Protein AF-A0A5N0TM31-F1 (afdb_monomer_lite)

Secondary structure (DSSP, 8-state):
-HHHHHTT--HHHHHHHHHHHHHHHTT---S--HHHHH--B-TTSPBP--BTTTTB-GGG--HHHHTSHHHHHHHHHHHHTTSTTTTTS-HHHHHHHHH--S-TTTTGGGHHHHHHHHHHHHS--SS-SS--BPPPSS-TTPPTT---GGGSEEETTEEEEEE-HHHHHHHHHHHHHHHHHHSS---EEE----HHHHHHHHHHHGGGSPPTT--GGGGT-EEEEB-TTSPBP-TTSHHHHHHHHHGGGGTEE--GGGSTTSSS---TTEEEE-B--

InterPro domains:
  IPR003709 D-alanyl-D-alanine carboxypeptidase-like, core domain [PF02557] (162-275)
  IPR009045 Peptidase M74/Hedgehog-like, zinc-binding domain superfamily [G3DSA:3.30.1380.10] (141-277)
  IPR009045 Peptidase M74/Hedgehog-like, zinc-binding domain superfamily [SSF55166] (156-275)

pLDDT: mean 89.65, std 12.33, range [32.31, 98.44]

Structure (mmCIF, N/CA/C/O backbone):
data_AF-A0A5N0TM31-F1
#
_entry.id   AF-A0A5N0TM31-F1
#
loop_
_atom_site.group_PDB
_atom_site.id
_atom_site.type_symbol
_atom_site.label_atom_id
_atom_site.label_alt_id
_atom_site.label_comp_id
_atom_site.label_asym_id
_atom_site.label_entity_id
_atom_site.label_seq_id
_atom_site.pdbx_PDB_ins_code
_atom_site.Cartn_x
_atom_site.Cartn_y
_atom_site.Cartn_z
_atom_site.occupancy
_atom_site.B_iso_or_equiv
_atom_site.auth_seq_id
_atom_site.auth_comp_id
_atom_site.auth_asym_id
_atom_site.auth_atom_id
_atom_site.pdbx_PDB_model_num
ATOM 1 N N . MET A 1 1 ? -7.153 -1.426 10.943 1.00 77.06 1 MET A N 1
ATOM 2 C CA . MET A 1 1 ? -7.038 -2.865 10.627 1.00 77.06 1 MET A CA 1
ATOM 3 C C . MET A 1 1 ? -6.180 -3.594 11.652 1.00 77.06 1 MET A C 1
ATOM 5 O O . MET A 1 1 ? -6.746 -4.368 12.406 1.00 77.06 1 MET A O 1
ATOM 9 N N . ASN A 1 2 ? -4.897 -3.241 11.818 1.00 79.38 2 ASN A N 1
ATOM 10 C CA . ASN A 1 2 ? -3.995 -3.871 12.806 1.00 79.38 2 ASN A CA 1
ATOM 11 C C . ASN A 1 2 ? -4.544 -3.932 14.246 1.00 79.38 2 ASN A C 1
ATOM 13 O O . ASN A 1 2 ? -4.282 -4.896 14.951 1.00 79.38 2 ASN A O 1
ATOM 17 N N . ALA A 1 3 ? -5.326 -2.937 14.684 1.00 87.50 3 ALA A N 1
ATOM 18 C CA . ALA A 1 3 ? -5.954 -2.949 16.009 1.00 87.50 3 ALA A CA 1
ATOM 19 C C . ALA A 1 3 ? -6.984 -4.085 16.194 1.00 87.50 3 ALA A C 1
ATOM 21 O O . ALA A 1 3 ? -7.046 -4.670 17.268 1.00 87.50 3 ALA A O 1
ATOM 22 N N . ALA A 1 4 ? -7.755 -4.435 15.157 1.00 89.38 4 ALA A N 1
ATOM 23 C CA . ALA A 1 4 ? -8.666 -5.582 15.206 1.00 89.38 4 ALA A CA 1
ATOM 24 C C . ALA A 1 4 ? -7.879 -6.900 15.193 1.00 89.38 4 ALA A C 1
ATOM 26 O O . ALA A 1 4 ? -8.161 -7.790 15.990 1.00 89.38 4 ALA A O 1
ATOM 27 N N . THR A 1 5 ? -6.846 -6.986 14.347 1.00 84.38 5 THR A N 1
ATOM 28 C CA . THR A 1 5 ? -5.941 -8.144 14.271 1.00 84.38 5 THR A CA 1
ATOM 29 C C . THR A 1 5 ? -5.255 -8.416 15.610 1.00 84.38 5 THR A C 1
ATOM 31 O O . THR A 1 5 ? -5.228 -9.555 16.062 1.00 84.38 5 THR A O 1
ATOM 34 N N . ALA A 1 6 ? -4.761 -7.375 16.287 1.00 81.19 6 ALA A N 1
ATOM 35 C CA . ALA A 1 6 ? -4.122 -7.486 17.600 1.00 81.19 6 ALA A CA 1
ATOM 36 C C . ALA A 1 6 ? -5.070 -7.995 18.702 1.00 81.19 6 ALA A C 1
ATOM 38 O O . ALA A 1 6 ? -4.607 -8.496 19.723 1.00 81.19 6 ALA A O 1
ATOM 39 N N . LEU A 1 7 ? -6.385 -7.877 18.497 1.00 85.88 7 LEU A N 1
ATOM 40 C CA . LEU A 1 7 ? -7.423 -8.400 19.387 1.00 85.88 7 LEU A CA 1
ATOM 41 C C . LEU A 1 7 ? -7.975 -9.761 18.925 1.00 85.88 7 LEU A C 1
ATOM 43 O O . LEU A 1 7 ? -8.932 -10.253 19.515 1.00 85.88 7 LEU A O 1
ATOM 47 N N . GLY A 1 8 ? -7.406 -10.362 17.874 1.00 88.44 8 GLY A N 1
ATOM 48 C CA . GLY A 1 8 ? -7.862 -11.642 17.326 1.00 88.44 8 GLY A CA 1
ATOM 49 C C . GLY A 1 8 ? -9.239 -11.583 16.656 1.00 88.44 8 GLY A C 1
ATOM 50 O O . GLY A 1 8 ? -9.891 -12.614 16.515 1.00 88.44 8 GLY A O 1
ATOM 51 N N . LEU A 1 9 ? -9.705 -10.394 16.261 1.00 90.81 9 LEU A N 1
ATOM 52 C CA . LEU A 1 9 ? -11.015 -10.225 15.634 1.00 90.81 9 LEU A CA 1
ATOM 53 C C . LEU A 1 9 ? -10.976 -10.562 14.132 1.00 90.81 9 LEU A C 1
ATOM 55 O O . LEU A 1 9 ? -9.972 -10.286 13.466 1.00 90.81 9 LEU A O 1
ATOM 59 N N . PRO A 1 10 ? -12.070 -11.111 13.570 1.00 89.62 10 PRO A N 1
ATOM 60 C CA . PRO A 1 10 ? -12.121 -11.507 12.165 1.00 89.62 10 PRO A CA 1
ATOM 61 C C . PRO A 1 10 ? -12.103 -10.295 11.222 1.00 89.62 10 PRO A C 1
ATOM 63 O O . PRO A 1 10 ? -12.381 -9.166 11.629 1.00 89.62 10 PRO A O 1
ATOM 66 N N . GLU A 1 11 ? -11.843 -10.528 9.932 1.00 86.62 11 GLU A N 1
ATOM 67 C CA . GLU A 1 11 ? -11.800 -9.484 8.890 1.00 86.62 11 GLU A CA 1
ATOM 68 C C . GLU A 1 11 ? -13.059 -8.609 8.869 1.00 86.62 11 GLU A C 1
ATOM 70 O O . GLU A 1 11 ? -12.967 -7.392 8.719 1.00 86.62 11 GLU A O 1
ATOM 75 N N . ARG A 1 12 ? -14.230 -9.197 9.142 1.00 94.12 12 ARG A N 1
ATOM 76 C CA . ARG A 1 12 ? -15.483 -8.450 9.289 1.00 94.12 12 ARG A CA 1
ATOM 77 C C . ARG A 1 12 ? -15.355 -7.278 10.266 1.00 94.12 12 ARG A C 1
ATOM 79 O O . ARG A 1 12 ? -15.855 -6.200 9.968 1.00 94.12 12 ARG A O 1
ATOM 86 N N . ALA A 1 13 ? -14.670 -7.448 11.401 1.00 96.19 13 ALA A N 1
ATOM 87 C CA . ALA A 1 13 ? -14.451 -6.350 12.342 1.00 96.19 13 ALA A CA 1
ATOM 88 C C . ALA A 1 13 ? -13.686 -5.200 11.677 1.00 96.19 13 ALA A C 1
ATOM 90 O O . ALA A 1 13 ? -14.040 -4.041 11.866 1.00 96.19 13 ALA A O 1
ATOM 91 N N . GLN A 1 14 ? -12.679 -5.508 10.856 1.00 94.50 14 GLN A N 1
ATOM 92 C CA . GLN A 1 14 ? -11.882 -4.505 10.148 1.00 94.50 14 GLN A CA 1
ATOM 93 C C . GLN A 1 14 ? -12.758 -3.652 9.227 1.00 94.50 14 GLN A C 1
ATOM 95 O O . GLN A 1 14 ? -12.659 -2.425 9.287 1.00 94.50 14 GLN A O 1
ATOM 100 N N . VAL A 1 15 ? -13.668 -4.289 8.477 1.00 95.50 15 VAL A N 1
ATOM 101 C CA . VAL A 1 15 ? -14.669 -3.595 7.650 1.00 95.50 15 VAL A CA 1
ATOM 102 C C . VAL A 1 15 ? -15.514 -2.652 8.505 1.00 95.50 15 VAL A C 1
ATOM 104 O O . VAL A 1 15 ? -15.635 -1.474 8.173 1.00 95.50 15 VAL A O 1
ATOM 107 N N . LEU A 1 16 ? -16.041 -3.124 9.644 1.00 98.00 16 LEU A N 1
ATOM 108 C CA . LEU A 1 16 ? -16.873 -2.297 10.528 1.00 98.00 16 LEU A CA 1
ATOM 109 C C . LEU A 1 16 ? -16.124 -1.076 11.070 1.00 98.00 16 LEU A C 1
ATOM 111 O O . LEU A 1 16 ? -16.687 0.014 11.124 1.00 98.00 16 LEU A O 1
ATOM 115 N N . GLY A 1 17 ? -14.853 -1.227 11.448 1.00 97.69 17 GLY A N 1
ATOM 116 C CA . GLY A 1 17 ? -14.065 -0.099 11.939 1.00 97.69 17 GLY A CA 1
ATOM 117 C C . GLY A 1 17 ? -13.716 0.914 10.845 1.00 97.69 17 GLY A C 1
ATOM 118 O O . GLY A 1 17 ? -13.746 2.116 11.103 1.00 97.69 17 GLY A O 1
ATOM 119 N N . VAL A 1 18 ? -13.427 0.461 9.620 1.00 97.31 18 VAL A N 1
ATOM 120 C CA . VAL A 1 18 ? -13.225 1.357 8.465 1.00 97.31 18 VAL A CA 1
ATOM 121 C C . VAL A 1 18 ? -14.518 2.107 8.139 1.00 97.31 18 VAL A C 1
ATOM 123 O O . VAL A 1 18 ? -14.500 3.328 8.003 1.00 97.31 18 VAL A O 1
ATOM 126 N N . MET A 1 19 ? -15.643 1.393 8.079 1.00 98.19 19 MET A N 1
ATOM 127 C CA . MET A 1 19 ? -16.968 1.954 7.809 1.00 98.19 19 MET A CA 1
ATOM 128 C C . MET A 1 19 ? -17.384 2.988 8.862 1.00 98.19 19 MET A C 1
ATOM 130 O O . MET A 1 19 ? -17.891 4.054 8.511 1.00 98.19 19 MET A O 1
ATOM 134 N N . ALA A 1 20 ? -17.112 2.717 10.141 1.00 98.19 20 ALA A N 1
ATOM 135 C CA . ALA A 1 20 ? -17.342 3.668 11.222 1.00 98.19 20 ALA A CA 1
ATOM 136 C C . ALA A 1 20 ? -16.495 4.934 11.027 1.00 98.19 20 ALA A C 1
ATOM 138 O O . ALA A 1 20 ? -17.038 6.030 10.964 1.00 98.19 20 ALA A O 1
ATOM 139 N N . ALA A 1 21 ? -15.181 4.800 10.831 1.00 97.75 21 ALA A N 1
ATOM 140 C CA . ALA A 1 21 ? -14.291 5.945 10.633 1.00 97.75 21 ALA A CA 1
ATOM 141 C C . ALA A 1 21 ? -14.644 6.791 9.388 1.00 97.75 21 ALA A C 1
ATOM 143 O O . ALA A 1 21 ? -14.474 8.012 9.398 1.00 97.75 21 ALA A O 1
ATOM 144 N N . MET A 1 22 ? -15.161 6.170 8.320 1.00 97.06 22 MET A N 1
ATOM 145 C CA . MET A 1 22 ? -15.708 6.895 7.165 1.00 97.06 22 MET A CA 1
ATOM 146 C C . MET A 1 22 ? -16.928 7.736 7.548 1.00 97.06 22 MET A C 1
ATOM 148 O O . MET A 1 22 ? -16.991 8.906 7.178 1.00 97.06 22 MET A O 1
ATOM 152 N N . GLY A 1 23 ? -17.871 7.158 8.297 1.00 95.25 23 GLY A N 1
ATOM 153 C CA . GLY A 1 23 ? -19.081 7.857 8.729 1.00 95.25 23 GLY A CA 1
ATOM 154 C C . GLY A 1 23 ? -18.819 8.993 9.708 1.00 95.25 23 GLY A C 1
ATOM 155 O O . GLY A 1 23 ? -19.396 10.063 9.553 1.00 95.25 23 GLY A O 1
ATOM 156 N N . GLU A 1 24 ? -17.912 8.781 10.656 1.00 95.44 24 GLU A N 1
ATOM 157 C CA . GLU A 1 24 ? -17.643 9.738 11.731 1.00 95.44 24 GLU A CA 1
ATOM 158 C C . GLU A 1 24 ? -16.782 10.920 11.279 1.00 95.44 24 GLU A C 1
ATOM 160 O O . GLU A 1 24 ? -16.992 12.053 11.698 1.00 95.44 24 GLU A O 1
ATOM 165 N N . SER A 1 25 ? -15.771 10.673 10.444 1.00 95.06 25 SER A N 1
ATOM 166 C CA . SER A 1 25 ? -14.747 11.688 10.163 1.00 95.06 25 SER A CA 1
ATOM 167 C C . SER A 1 25 ? -14.282 11.742 8.712 1.00 95.06 25 SER A C 1
ATOM 169 O O . SER A 1 25 ? -13.374 12.511 8.382 1.00 95.06 25 SER A O 1
ATOM 171 N N . GLY A 1 26 ? -14.849 10.912 7.833 1.00 92.62 26 GLY A N 1
ATOM 172 C CA . GLY A 1 26 ? -14.328 10.741 6.479 1.00 92.62 26 GLY A CA 1
ATOM 173 C C . GLY A 1 26 ? -12.879 10.245 6.480 1.00 92.62 26 GLY A C 1
ATOM 174 O O . GLY A 1 26 ? -12.094 10.676 5.638 1.00 92.62 26 GLY A O 1
ATOM 175 N N . LEU A 1 27 ? -12.514 9.384 7.442 1.00 94.12 27 LEU A N 1
ATOM 176 C CA . LEU A 1 27 ? -11.155 8.858 7.655 1.00 94.12 27 LEU A CA 1
ATOM 177 C C . LEU A 1 27 ? -10.109 9.906 8.083 1.00 94.12 27 LEU A C 1
ATOM 179 O O . LEU A 1 27 ? -8.910 9.719 7.863 1.00 94.12 27 LEU A O 1
ATOM 183 N N . ARG A 1 28 ? -10.527 11.008 8.716 1.00 93.31 28 ARG A N 1
ATOM 184 C CA . ARG A 1 28 ? -9.622 12.073 9.176 1.00 93.31 28 ARG A CA 1
ATOM 185 C C . ARG A 1 28 ? -9.547 12.100 10.695 1.00 93.31 28 ARG A C 1
ATOM 187 O O . ARG A 1 28 ? -10.550 12.166 11.391 1.00 93.31 28 ARG A O 1
ATOM 194 N N . ASN A 1 29 ? -8.336 12.132 11.234 1.00 95.25 29 ASN A N 1
ATOM 195 C CA . ASN A 1 29 ? -8.148 12.263 12.673 1.00 95.25 29 ASN A CA 1
ATOM 196 C C . ASN A 1 29 ? -8.289 13.737 13.100 1.00 95.25 29 ASN A C 1
ATOM 198 O O . ASN A 1 29 ? -7.312 14.485 13.078 1.00 95.25 29 ASN A O 1
ATOM 202 N N . ILE A 1 30 ? -9.514 14.169 13.407 1.00 92.00 30 ILE A N 1
ATOM 203 C CA . ILE A 1 30 ? -9.855 15.578 13.669 1.00 92.00 30 ILE A CA 1
ATOM 204 C C . ILE A 1 30 ? -9.921 15.905 15.167 1.00 92.00 30 ILE A C 1
ATOM 206 O O . ILE A 1 30 ? -10.283 15.067 15.985 1.00 92.00 30 ILE A O 1
ATOM 210 N N . THR A 1 31 ? -9.580 17.138 15.540 1.00 94.81 31 THR A N 1
ATOM 211 C CA . THR A 1 31 ? -9.527 17.603 16.942 1.00 94.81 31 THR A CA 1
ATOM 212 C C . THR A 1 31 ? -10.795 18.333 17.396 1.00 94.81 31 THR A C 1
ATOM 214 O O . THR A 1 31 ? -10.770 19.030 18.405 1.00 94.81 31 THR A O 1
ATOM 217 N N . TYR A 1 32 ? -11.876 18.217 16.630 1.00 91.50 32 TYR A N 1
ATOM 218 C CA . TYR A 1 32 ? -13.163 18.874 16.850 1.00 91.50 32 TYR A CA 1
ATOM 219 C C . TYR A 1 32 ? -14.302 17.911 16.497 1.00 91.50 32 TYR A C 1
ATOM 221 O O . TYR A 1 32 ? -14.055 16.925 15.793 1.00 91.50 32 TYR A O 1
ATOM 229 N N . GLY A 1 33 ? -15.521 18.221 16.946 1.00 90.88 33 GLY A N 1
ATOM 230 C CA . GLY A 1 33 ? -16.714 17.442 16.626 1.00 90.88 33 GLY A CA 1
ATOM 231 C C . GLY A 1 33 ? -17.990 18.279 16.554 1.00 90.88 33 GLY A C 1
ATOM 232 O O . GLY A 1 33 ? -17.978 19.459 16.188 1.00 90.88 33 GLY A O 1
ATOM 233 N N . ASP A 1 34 ? -19.118 17.650 16.879 1.00 85.69 34 ASP A N 1
ATOM 234 C CA . ASP A 1 34 ? -20.452 18.223 16.661 1.00 85.69 34 ASP A CA 1
ATOM 235 C C . ASP A 1 34 ? -20.740 19.472 17.508 1.00 85.69 34 ASP A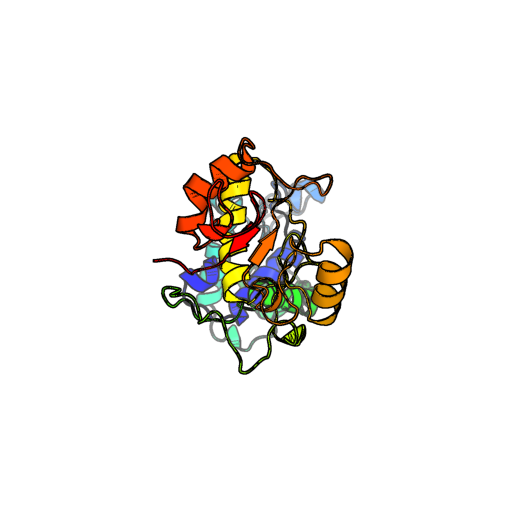 C 1
ATOM 237 O O . ASP A 1 34 ? -21.531 20.329 17.109 1.00 85.69 34 ASP A O 1
ATOM 241 N N . TRP A 1 35 ? -20.083 19.620 18.663 1.00 87.75 35 TRP A N 1
ATOM 242 C CA . TRP A 1 35 ? -20.209 20.835 19.467 1.00 87.75 35 TRP A CA 1
ATOM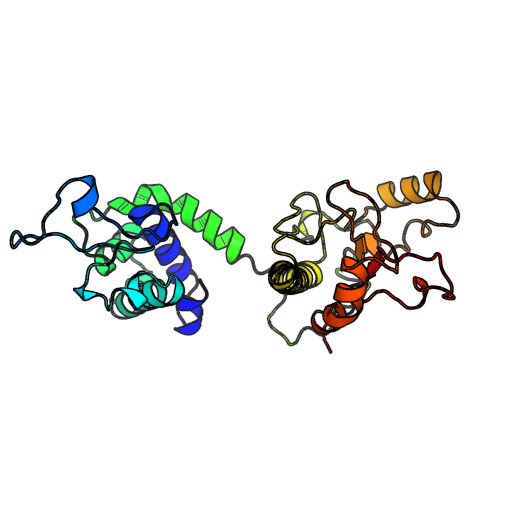 243 C C . TRP A 1 35 ? -19.552 22.025 18.761 1.00 87.75 35 TRP A C 1
ATOM 245 O O . TRP A 1 35 ? -20.187 23.063 18.589 1.00 87.75 35 TRP A O 1
ATOM 255 N N . GLU A 1 36 ? -18.296 21.885 18.330 1.00 89.19 36 GLU A N 1
ATOM 256 C CA . GLU A 1 36 ? -17.545 22.964 17.681 1.00 89.19 36 GLU A CA 1
ATOM 257 C C . GLU A 1 36 ? -18.136 23.362 16.323 1.00 89.19 36 GLU A C 1
ATOM 259 O O . GLU A 1 36 ? -17.972 24.504 15.897 1.00 89.19 36 GLU A O 1
ATOM 264 N N . THR A 1 37 ? -18.811 22.434 15.643 1.00 80.69 37 THR A N 1
ATOM 265 C CA . THR A 1 37 ? -19.345 22.645 14.289 1.00 80.69 37 THR A CA 1
ATOM 266 C C . THR A 1 37 ? -20.821 23.038 14.266 1.00 80.69 37 THR A C 1
ATOM 268 O O . THR A 1 37 ? -21.203 23.890 13.466 1.00 80.69 37 THR A O 1
ATOM 271 N N . ALA A 1 38 ? -21.649 22.449 15.132 1.00 82.19 38 ALA A N 1
ATOM 272 C CA . ALA A 1 38 ? -23.105 22.606 15.104 1.00 82.19 38 ALA A CA 1
ATOM 273 C C . ALA A 1 38 ? -23.736 22.844 16.490 1.00 82.19 38 ALA A C 1
ATOM 275 O O . ALA A 1 38 ? -24.956 22.966 16.594 1.00 82.19 38 ALA A O 1
ATOM 276 N N . GLY A 1 39 ? -22.936 22.934 17.560 1.00 89.12 39 GLY A N 1
ATOM 277 C CA . GLY A 1 39 ? -23.427 23.172 18.920 1.00 89.12 39 GLY A CA 1
ATOM 278 C C . GLY A 1 39 ? -24.225 22.008 19.513 1.00 89.12 39 GLY A C 1
ATOM 279 O O . GLY A 1 39 ? -25.039 22.223 20.412 1.00 89.12 39 GLY A O 1
ATOM 280 N N . VAL A 1 40 ? -24.026 20.782 19.018 1.00 86.69 40 VAL A N 1
ATOM 281 C CA . VAL A 1 40 ? -24.770 19.604 19.490 1.00 86.69 40 VAL A CA 1
ATOM 282 C C . VAL A 1 40 ? -24.444 19.311 20.955 1.00 86.69 40 VAL A C 1
ATOM 284 O O . VAL A 1 40 ? -23.294 19.367 21.395 1.00 86.69 40 VAL A O 1
ATOM 287 N N . THR A 1 41 ? -25.479 18.993 21.731 1.00 90.81 41 THR A N 1
ATOM 288 C CA . THR A 1 41 ? -25.364 18.673 23.158 1.00 90.81 41 THR A CA 1
ATOM 289 C C . THR A 1 41 ? -25.740 17.225 23.435 1.00 90.81 41 THR A C 1
ATOM 291 O O . THR A 1 41 ? -26.521 16.604 22.716 1.00 90.81 41 THR A O 1
ATOM 294 N N . ASN A 1 42 ? -25.176 16.687 24.511 1.00 85.56 42 ASN A N 1
ATOM 295 C CA . ASN A 1 42 ? -25.610 15.431 25.102 1.00 85.56 42 ASN A CA 1
ATOM 296 C C . ASN A 1 42 ? -27.044 15.558 25.652 1.00 85.56 42 ASN A C 1
ATOM 298 O O . ASN A 1 42 ? -27.478 16.667 25.966 1.00 85.56 42 ASN A O 1
ATOM 302 N N . PRO A 1 43 ? -27.760 14.441 25.895 1.00 86.31 43 PRO A N 1
ATOM 303 C CA . PRO A 1 43 ? -29.122 14.470 26.445 1.00 86.31 43 PRO A CA 1
ATOM 304 C C . PRO A 1 43 ? -29.268 15.235 27.771 1.00 86.31 43 PRO A C 1
ATOM 306 O O . PRO A 1 43 ? -30.343 15.723 28.097 1.00 86.31 43 PRO A O 1
ATOM 309 N N . ASN A 1 44 ? -28.183 15.353 28.540 1.00 89.81 44 ASN A N 1
ATOM 310 C CA . ASN A 1 44 ? -28.130 16.110 29.792 1.00 89.81 44 ASN A CA 1
ATOM 311 C C . ASN A 1 44 ? -27.793 17.608 29.607 1.00 89.81 44 ASN A C 1
ATOM 313 O O . ASN A 1 44 ? -27.528 18.294 30.590 1.00 89.81 44 ASN A O 1
ATOM 317 N N . GLY A 1 45 ? -27.737 18.105 28.368 1.00 91.31 45 GLY A N 1
ATOM 318 C CA . GLY A 1 45 ? -27.414 19.492 28.020 1.00 91.31 45 GLY A CA 1
ATOM 319 C C . GLY A 1 45 ? -25.922 19.844 28.029 1.00 91.31 45 GLY A C 1
ATOM 320 O O . GLY A 1 45 ? -25.561 20.971 27.696 1.00 91.31 45 GLY A O 1
ATOM 321 N N . THR A 1 46 ? -25.030 18.914 28.388 1.00 93.00 46 THR A N 1
ATOM 322 C CA . THR A 1 46 ? -23.579 19.165 28.323 1.00 93.00 46 THR A CA 1
ATOM 323 C C . THR A 1 46 ? -23.079 19.163 26.878 1.00 93.00 46 THR A C 1
ATOM 325 O O . THR A 1 46 ? -23.659 18.513 26.009 1.00 93.00 46 THR A O 1
ATOM 328 N N . ARG A 1 47 ? -21.980 19.874 26.608 1.00 93.44 47 ARG A N 1
ATOM 329 C CA . ARG A 1 47 ? -21.328 19.887 25.288 1.00 93.44 47 ARG A CA 1
ATOM 330 C C . ARG A 1 47 ? -20.887 18.473 24.903 1.00 93.44 47 ARG A C 1
ATOM 332 O O . ARG A 1 47 ? -20.310 17.777 25.743 1.00 93.44 47 ARG A O 1
ATOM 339 N N . THR A 1 48 ? -21.102 18.057 23.655 1.00 91.75 48 THR A N 1
ATOM 340 C CA . THR A 1 48 ? -20.431 16.850 23.149 1.00 91.75 48 THR A CA 1
ATOM 341 C C . THR A 1 48 ? -18.923 17.078 23.114 1.00 91.75 48 THR A C 1
ATOM 343 O O . THR A 1 48 ? -18.464 18.195 22.896 1.00 91.75 48 THR A O 1
ATOM 346 N N . THR A 1 49 ? -18.146 16.019 23.322 1.00 95.00 49 THR A N 1
ATOM 347 C CA . THR A 1 49 ? -16.671 16.088 23.387 1.00 95.00 49 THR A CA 1
ATOM 348 C C . THR A 1 49 ? -15.994 15.216 22.332 1.00 95.00 49 THR A C 1
ATOM 350 O O . THR A 1 49 ? -14.853 14.784 22.514 1.00 95.00 49 THR A O 1
ATOM 353 N N . SER A 1 50 ? -16.727 14.901 21.268 1.00 94.94 50 SER A N 1
ATOM 354 C CA . SER A 1 50 ? -16.327 13.996 20.196 1.00 94.94 50 SER A CA 1
ATOM 355 C C . SER A 1 50 ? -15.088 14.505 19.467 1.00 94.94 50 SER A C 1
ATOM 357 O O . SER A 1 50 ? -15.071 15.632 18.985 1.00 94.94 50 SER A O 1
ATOM 359 N N . ILE A 1 51 ? -14.047 13.674 19.402 1.00 96.12 51 ILE A N 1
ATOM 360 C CA . ILE A 1 51 ? -12.820 13.946 18.641 1.00 96.12 51 ILE A CA 1
ATOM 361 C C . ILE A 1 51 ? -12.266 12.646 18.054 1.00 96.12 51 ILE A C 1
ATOM 363 O O . ILE A 1 51 ? -12.652 11.539 18.442 1.00 96.12 51 ILE A O 1
ATOM 367 N N . GLY A 1 52 ? -11.291 12.796 17.170 1.00 95.81 52 GLY A N 1
ATOM 368 C CA . GLY A 1 52 ? -10.509 11.714 16.605 1.00 95.81 52 GLY A CA 1
ATOM 369 C C . GLY A 1 52 ? -11.213 10.988 15.468 1.00 95.81 52 GLY A C 1
ATOM 370 O O . GLY A 1 52 ? -12.290 11.373 15.007 1.00 95.81 52 GLY A O 1
ATOM 371 N N . LEU A 1 53 ? -10.573 9.910 15.022 1.00 96.88 53 LEU A N 1
ATOM 372 C CA . LEU A 1 53 ? -10.978 9.128 13.853 1.00 96.88 53 LEU A CA 1
ATOM 373 C C . LEU A 1 53 ? -12.417 8.579 13.939 1.00 96.88 53 LEU A C 1
ATOM 375 O O . LEU A 1 53 ? -13.097 8.486 12.921 1.00 96.88 53 LEU A O 1
ATOM 379 N N . PHE A 1 54 ? -12.873 8.247 15.150 1.00 97.75 54 PHE A N 1
ATOM 380 C CA . PHE A 1 54 ? -14.194 7.669 15.435 1.00 97.75 54 PHE A CA 1
ATOM 381 C C . PHE A 1 54 ? -15.139 8.638 16.163 1.00 97.75 54 PHE A C 1
ATOM 383 O O . PHE A 1 54 ? -16.144 8.188 16.706 1.00 97.75 54 PHE A O 1
ATOM 390 N N . GLN A 1 55 ? -14.794 9.931 16.254 1.00 97.06 55 GLN A N 1
ATOM 391 C CA . GLN A 1 55 ? -15.604 10.946 16.950 1.00 97.06 55 GLN A CA 1
ATOM 392 C C . GLN A 1 55 ? -16.043 10.512 18.363 1.00 97.06 55 GLN A C 1
ATOM 394 O O . GLN A 1 55 ? -17.190 10.639 18.782 1.00 97.06 55 GLN A O 1
ATOM 399 N N . GLN A 1 56 ? -15.095 9.984 19.135 1.00 96.81 56 GLN A N 1
ATOM 400 C CA . GLN A 1 56 ? -15.353 9.409 20.452 1.00 96.81 56 GLN A CA 1
ATOM 401 C C . GLN A 1 56 ? -15.451 10.503 21.522 1.00 96.81 56 GLN A C 1
ATOM 403 O O . GLN A 1 56 ? -14.580 11.371 21.606 1.00 96.81 56 GLN A O 1
ATOM 408 N N . GLN A 1 57 ? -16.467 10.446 22.387 1.00 95.25 57 GLN A N 1
ATOM 409 C CA . GLN A 1 57 ? -16.590 11.327 23.561 1.00 95.25 57 GLN A CA 1
ATOM 410 C C . GLN A 1 57 ? -15.603 10.959 24.684 1.00 95.25 57 GLN A C 1
ATOM 412 O O . GLN A 1 57 ? -15.020 9.878 24.679 1.00 95.25 57 GLN A O 1
ATOM 417 N N . THR A 1 58 ? -15.448 11.821 25.692 1.00 95.69 58 THR A N 1
ATOM 418 C CA . THR A 1 58 ? -14.578 11.591 26.868 1.00 95.69 58 THR A CA 1
ATOM 419 C C . THR A 1 58 ? -14.852 10.282 27.611 1.00 95.69 58 THR A C 1
ATOM 421 O O . THR A 1 58 ? -13.938 9.713 28.198 1.00 95.69 58 THR A O 1
ATOM 424 N N . SER A 1 59 ? -16.077 9.753 27.545 1.00 94.12 59 SER A N 1
ATOM 425 C CA . SER A 1 59 ? -16.443 8.452 28.124 1.00 94.12 59 SER A CA 1
ATOM 426 C C . SER A 1 59 ? -15.743 7.251 27.470 1.00 94.12 59 SER A C 1
ATOM 428 O O . SER A 1 59 ? -15.821 6.136 27.986 1.00 94.12 59 SER A O 1
ATOM 430 N N . TRP A 1 60 ? -15.083 7.441 26.327 1.00 96.81 60 TRP A N 1
ATOM 431 C CA . TRP A 1 60 ? -14.293 6.407 25.660 1.00 96.81 60 TRP A CA 1
ATOM 432 C C . TRP A 1 60 ? -12.853 6.318 26.159 1.00 96.81 60 TRP A C 1
ATOM 434 O O . TRP A 1 60 ? -12.276 5.237 26.094 1.00 96.81 60 TRP A O 1
ATOM 444 N N . GLY A 1 61 ? -12.278 7.421 26.641 1.00 96.38 61 GLY A N 1
ATOM 445 C CA . GLY A 1 61 ? -10.877 7.489 27.044 1.00 96.38 61 GLY A CA 1
ATOM 446 C C . GLY A 1 61 ? -10.341 8.918 27.094 1.00 96.38 61 GLY A C 1
ATOM 447 O O . GLY A 1 61 ? -11.043 9.894 26.805 1.00 96.38 61 GLY A O 1
ATOM 448 N N . SER A 1 62 ? -9.064 9.042 27.445 1.00 97.75 62 SER A N 1
ATOM 449 C CA . SER A 1 62 ? -8.351 10.322 27.466 1.00 97.75 62 SER A CA 1
ATOM 450 C C . SER A 1 62 ? -8.271 10.965 26.075 1.00 97.75 62 SER A C 1
ATOM 452 O O . SER A 1 62 ? -8.482 10.325 25.043 1.00 97.75 62 SER A O 1
ATOM 454 N N . THR A 1 63 ? -7.966 12.262 26.024 1.00 96.50 63 THR A N 1
ATOM 455 C CA . THR A 1 63 ? -7.764 12.981 24.755 1.00 96.50 63 THR A CA 1
ATOM 456 C C . THR A 1 63 ? -6.648 12.353 23.915 1.00 96.50 63 THR A C 1
ATOM 458 O O . THR A 1 63 ? -6.847 12.143 22.721 1.00 96.50 63 THR A O 1
ATOM 461 N N . ASP A 1 64 ? -5.532 11.960 24.534 1.00 96.88 64 ASP A N 1
ATOM 462 C CA . ASP A 1 64 ? -4.401 11.329 23.839 1.00 96.88 64 ASP A CA 1
ATOM 463 C C . ASP A 1 64 ? -4.760 9.962 23.244 1.00 96.88 64 ASP A C 1
ATOM 465 O O . ASP A 1 64 ? -4.273 9.589 22.178 1.00 96.88 64 ASP A O 1
ATOM 469 N N . GLU A 1 65 ? -5.627 9.197 23.911 1.00 96.44 65 GLU A N 1
ATOM 470 C CA . GLU A 1 65 ? -6.121 7.922 23.386 1.00 96.44 65 GLU A CA 1
ATOM 471 C C . GLU A 1 65 ? -7.056 8.126 22.198 1.00 96.44 65 GLU A C 1
ATOM 473 O O . GLU A 1 65 ? -6.912 7.448 21.181 1.00 96.44 65 GLU A O 1
ATOM 478 N N . ARG A 1 66 ? -7.977 9.089 22.302 1.00 97.88 66 ARG A N 1
ATOM 479 C CA . ARG A 1 66 ? -8.970 9.377 21.257 1.00 97.88 66 ARG A CA 1
ATOM 480 C C . ARG A 1 66 ? -8.353 10.041 20.024 1.00 97.88 66 ARG A C 1
ATOM 482 O O . ARG A 1 66 ? -8.816 9.792 18.916 1.00 97.88 66 ARG A O 1
ATOM 489 N N . LEU A 1 67 ? -7.281 10.819 20.190 1.00 95.00 67 LEU A N 1
ATOM 490 C CA . LEU A 1 67 ? -6.509 11.411 19.088 1.00 95.00 67 LEU A CA 1
ATOM 491 C C . LEU A 1 67 ? -5.399 10.503 18.552 1.00 95.00 67 LEU A C 1
ATOM 493 O O . LEU A 1 67 ? -4.764 10.849 17.559 1.00 95.00 67 LEU A O 1
ATOM 497 N N . ASN A 1 68 ? -5.148 9.342 19.152 1.00 96.94 68 ASN A N 1
ATOM 498 C CA . ASN A 1 68 ? -4.252 8.349 18.575 1.00 96.94 68 ASN A CA 1
ATOM 499 C C . ASN A 1 68 ? -5.072 7.353 17.729 1.00 96.94 68 ASN A C 1
ATOM 501 O O . ASN A 1 68 ? -5.885 6.613 18.291 1.00 96.94 68 ASN A O 1
ATOM 505 N N . PRO A 1 69 ? -4.873 7.271 16.397 1.00 95.38 69 PRO A N 1
ATOM 506 C CA . PRO A 1 69 ? -5.687 6.412 15.530 1.00 95.38 69 PRO A CA 1
ATOM 507 C C . PRO A 1 69 ? -5.676 4.932 15.929 1.00 95.38 69 PRO A C 1
ATOM 509 O O . PRO A 1 69 ? -6.704 4.263 15.867 1.00 95.38 69 PRO A O 1
ATOM 512 N N . THR A 1 70 ? -4.531 4.414 16.381 1.00 92.69 70 THR A N 1
ATOM 513 C CA . THR A 1 70 ? -4.423 3.020 16.825 1.00 92.69 70 THR A CA 1
ATOM 514 C C . THR A 1 70 ? -5.185 2.805 18.128 1.00 92.69 70 THR A C 1
ATOM 516 O O . THR A 1 70 ? -5.956 1.856 18.220 1.00 92.69 70 THR A O 1
ATOM 519 N N . LYS A 1 71 ? -5.017 3.684 19.126 1.00 95.75 71 LYS A N 1
ATOM 520 C CA . LYS A 1 71 ? -5.698 3.538 20.424 1.00 95.75 71 LYS A CA 1
ATOM 521 C C . LYS A 1 71 ? -7.213 3.735 20.309 1.00 95.75 71 LYS A C 1
ATOM 523 O O . LYS A 1 71 ? -7.960 2.900 20.809 1.00 95.75 71 LYS A O 1
ATOM 528 N N . SER A 1 72 ? -7.669 4.769 19.603 1.00 97.56 72 SER A N 1
ATOM 529 C CA . SER A 1 72 ? -9.098 5.007 19.333 1.00 97.56 72 SER A CA 1
ATOM 530 C C . SER A 1 72 ? -9.765 3.837 18.596 1.00 97.56 72 SER A C 1
ATOM 532 O O . SER A 1 72 ? -10.857 3.413 18.982 1.00 97.56 72 SER A O 1
ATOM 534 N N . ALA A 1 73 ? -9.084 3.243 17.606 1.00 97.69 73 ALA A N 1
ATOM 535 C CA . ALA A 1 73 ? -9.543 2.020 16.948 1.00 97.69 73 ALA A CA 1
ATOM 536 C C . ALA A 1 73 ? -9.602 0.828 17.916 1.00 97.69 73 ALA A C 1
ATOM 538 O O . ALA A 1 73 ? -10.590 0.097 17.928 1.00 97.69 73 ALA A O 1
ATOM 539 N N . THR A 1 74 ? -8.579 0.633 18.755 1.00 97.56 74 THR A N 1
ATOM 540 C CA . THR A 1 74 ? -8.576 -0.424 19.779 1.00 97.56 74 THR A CA 1
ATOM 541 C C . THR A 1 74 ? -9.765 -0.288 20.729 1.00 97.56 74 THR A C 1
ATOM 543 O O . THR A 1 74 ? -10.423 -1.286 21.010 1.00 97.56 74 THR A O 1
ATOM 546 N N . LE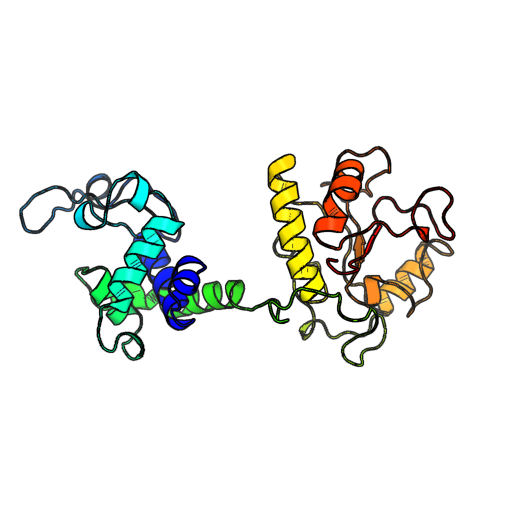U A 1 75 ? -10.097 0.930 21.170 1.00 98.19 75 LEU A N 1
ATOM 547 C CA . LEU A 1 75 ? -11.263 1.184 22.022 1.00 98.19 75 LEU A CA 1
ATOM 548 C C . LEU A 1 75 ? -12.578 0.788 21.332 1.00 98.19 75 LEU A C 1
ATOM 550 O O . LEU A 1 75 ? -13.414 0.122 21.945 1.00 98.19 75 LEU A O 1
ATOM 554 N N . PHE A 1 76 ? -12.747 1.147 20.054 1.00 98.44 76 PHE A N 1
ATOM 555 C CA . PHE A 1 76 ? -13.898 0.732 19.243 1.00 98.44 76 PHE A CA 1
ATOM 556 C C . PHE A 1 76 ? -14.028 -0.797 19.203 1.00 98.44 76 PHE A C 1
ATOM 558 O O . PHE A 1 76 ? -15.076 -1.348 19.543 1.00 98.44 76 PHE A O 1
ATOM 565 N N . TYR A 1 77 ? -12.942 -1.496 18.870 1.00 98.31 77 TYR A N 1
ATOM 566 C CA . TYR A 1 77 ? -12.940 -2.954 18.754 1.00 98.31 77 TYR A CA 1
ATOM 567 C C . TYR A 1 77 ? -13.151 -3.675 20.086 1.00 98.31 77 TYR A C 1
ATOM 569 O O . TYR A 1 77 ? -13.846 -4.686 20.127 1.00 98.31 77 TYR A O 1
ATOM 577 N N . GLN A 1 78 ? -12.622 -3.144 21.189 1.00 97.62 78 GLN A N 1
ATOM 578 C CA . GLN A 1 78 ? -12.880 -3.681 22.526 1.00 97.62 78 GLN A CA 1
ATOM 579 C C . GLN A 1 78 ? -14.354 -3.582 22.927 1.00 97.62 78 GLN A C 1
ATOM 581 O O . GLN A 1 78 ? -14.831 -4.424 23.686 1.00 97.62 78 GLN A O 1
ATOM 586 N N . ARG A 1 79 ? -15.079 -2.559 22.458 1.00 97.94 79 ARG A N 1
ATOM 587 C CA . ARG A 1 79 ? -16.531 -2.476 22.660 1.00 97.94 79 ARG A CA 1
ATOM 588 C C . ARG A 1 79 ? -17.284 -3.411 21.722 1.00 97.94 79 ARG A C 1
ATOM 590 O O . ARG A 1 79 ? -18.170 -4.111 22.196 1.00 97.94 79 ARG A O 1
ATOM 597 N N . LEU A 1 80 ? -16.901 -3.472 20.444 1.00 97.94 80 LEU A N 1
ATOM 598 C CA . LEU A 1 80 ? -17.484 -4.401 19.468 1.00 97.94 80 LEU A CA 1
ATOM 599 C C . LEU A 1 80 ? -17.418 -5.853 19.959 1.00 97.94 80 LEU A C 1
ATOM 601 O O . LEU A 1 80 ? -18.433 -6.535 19.969 1.00 97.94 80 LEU A O 1
ATOM 605 N N . ALA A 1 81 ? -16.255 -6.285 20.450 1.00 96.75 81 ALA A N 1
ATOM 606 C CA . ALA A 1 81 ? -16.019 -7.646 20.934 1.00 96.75 81 ALA A CA 1
ATOM 607 C C . ALA A 1 81 ? -16.866 -8.047 22.158 1.00 96.75 81 ALA A C 1
ATOM 609 O O . ALA A 1 81 ? -16.919 -9.222 22.502 1.00 96.75 81 ALA A O 1
ATOM 610 N N . LYS A 1 82 ? -17.498 -7.083 22.841 1.00 96.56 82 LYS A N 1
ATOM 611 C CA . LYS A 1 82 ? -18.387 -7.325 23.989 1.00 96.56 82 LYS A CA 1
ATOM 612 C C . LYS A 1 82 ? -19.861 -7.432 23.596 1.00 96.56 82 LYS A C 1
ATOM 614 O O . LYS A 1 82 ? -20.691 -7.658 24.470 1.00 96.56 82 LYS A O 1
ATOM 619 N N . LEU A 1 83 ? -20.206 -7.189 22.332 1.00 95.94 83 LEU A N 1
ATOM 620 C CA . LEU A 1 83 ? -21.582 -7.262 21.854 1.00 95.94 83 LEU A CA 1
ATOM 621 C C . LEU A 1 83 ? -21.889 -8.680 21.386 1.00 95.94 83 LEU A C 1
ATOM 623 O O . LEU A 1 83 ? -21.251 -9.162 20.465 1.00 95.94 83 LEU A O 1
ATOM 627 N N . ASP A 1 84 ? -22.908 -9.329 21.934 1.00 93.69 84 ASP A N 1
ATOM 628 C CA . ASP A 1 84 ? -23.292 -10.654 21.445 1.00 93.69 84 ASP A CA 1
ATOM 629 C C . ASP A 1 84 ? -23.896 -10.585 20.028 1.00 93.69 84 ASP A C 1
ATOM 631 O O . ASP A 1 84 ? -24.783 -9.771 19.741 1.00 93.69 84 ASP A O 1
ATOM 635 N N . GLY A 1 85 ? -23.419 -11.460 19.137 1.00 92.31 85 GLY A N 1
ATOM 636 C CA . GLY A 1 85 ? -23.967 -11.668 17.792 1.00 92.31 85 GLY A CA 1
ATOM 637 C C . GLY A 1 85 ? -23.677 -10.558 16.778 1.00 92.31 85 GLY A C 1
ATOM 638 O O . GLY A 1 85 ? -24.291 -10.544 15.703 1.00 92.31 85 GLY A O 1
ATOM 639 N N . TRP A 1 86 ? -22.756 -9.635 17.083 1.00 96.75 86 TRP A N 1
ATOM 640 C CA . TRP A 1 86 ? -22.372 -8.537 16.185 1.00 96.75 86 TRP A CA 1
ATOM 641 C C . TRP A 1 86 ? -21.902 -9.032 14.810 1.00 96.75 86 TRP A C 1
ATOM 643 O O . TRP A 1 86 ? -22.083 -8.343 13.805 1.00 96.75 86 TRP A O 1
ATOM 653 N N . GLU A 1 87 ? -21.355 -10.246 14.750 1.00 93.56 87 GLU A N 1
ATOM 654 C CA . GLU A 1 87 ? -20.837 -10.894 13.549 1.00 93.56 87 GLU A CA 1
ATOM 655 C C . GLU A 1 87 ? -21.919 -11.102 12.486 1.00 93.56 87 GLU A C 1
ATOM 657 O O . GLU A 1 87 ? -21.618 -11.135 11.297 1.00 93.56 87 GLU A O 1
ATOM 662 N N . THR A 1 88 ? -23.179 -11.222 12.901 1.00 93.31 88 THR A N 1
ATOM 663 C CA . THR A 1 88 ? -24.310 -11.518 12.005 1.00 93.31 88 THR A CA 1
ATOM 664 C C . THR A 1 88 ? -25.231 -10.323 11.771 1.00 93.31 88 THR A C 1
ATOM 666 O O . THR A 1 88 ? -26.090 -10.368 10.893 1.00 93.31 88 THR A O 1
ATOM 669 N N . LEU A 1 89 ? -25.051 -9.232 12.523 1.00 93.81 89 LEU A N 1
ATOM 670 C CA . LEU A 1 89 ? -25.838 -8.011 12.353 1.00 93.81 89 LEU A CA 1
ATOM 671 C C . LEU A 1 89 ? -25.481 -7.294 11.047 1.00 93.81 89 LEU A C 1
ATOM 673 O O . LEU A 1 89 ? -24.310 -7.310 10.660 1.00 93.81 89 LEU A O 1
ATOM 677 N N . PRO A 1 90 ? -26.426 -6.569 10.418 1.00 96.19 90 PRO A N 1
ATOM 678 C CA . PRO A 1 90 ? -26.096 -5.600 9.375 1.00 96.19 90 PRO A CA 1
ATOM 679 C C . PRO A 1 90 ? -25.001 -4.634 9.846 1.00 96.19 90 PRO A C 1
ATOM 681 O O . PRO A 1 90 ? -25.021 -4.196 11.000 1.00 96.19 90 PRO A O 1
ATOM 684 N N . ALA A 1 91 ? -24.057 -4.287 8.967 1.00 96.12 91 ALA A N 1
ATOM 685 C CA . ALA A 1 91 ? -22.837 -3.580 9.357 1.00 96.12 91 ALA A CA 1
ATOM 686 C C . ALA A 1 91 ? -23.123 -2.256 10.086 1.00 96.12 91 ALA A C 1
ATOM 688 O O . ALA A 1 91 ? -22.610 -2.024 11.182 1.00 96.12 91 ALA A O 1
ATOM 689 N N . SER A 1 92 ? -24.033 -1.439 9.542 1.00 94.94 92 SER A N 1
ATOM 690 C CA . SER A 1 92 ? -24.448 -0.184 10.181 1.00 94.94 92 SER A CA 1
ATOM 691 C C . SER A 1 92 ? -25.051 -0.398 11.571 1.00 94.94 92 SER A C 1
ATOM 693 O O . SER A 1 92 ? -24.768 0.374 12.483 1.00 94.94 92 SER A O 1
ATOM 695 N N . GLN A 1 93 ? -25.822 -1.469 11.772 1.00 96.06 93 GLN A N 1
ATOM 696 C CA . GLN A 1 93 ? -26.441 -1.760 13.066 1.00 96.06 93 GLN A CA 1
ATOM 697 C C . GLN A 1 93 ? -25.415 -2.233 14.100 1.00 96.06 93 GLN A C 1
ATOM 699 O O . GLN A 1 93 ? -25.509 -1.855 15.267 1.00 96.06 93 GLN A O 1
ATOM 704 N N . ALA A 1 94 ? -24.422 -3.028 13.689 1.00 97.44 94 ALA A N 1
ATOM 705 C CA . ALA A 1 94 ? -23.317 -3.418 14.560 1.00 97.44 94 ALA A CA 1
ATOM 706 C C . ALA A 1 94 ? -22.528 -2.185 15.028 1.00 97.44 94 ALA A C 1
ATOM 708 O O . ALA A 1 94 ? -22.311 -2.008 16.226 1.00 97.44 94 ALA A O 1
ATOM 709 N N . ILE A 1 95 ? -22.173 -1.288 14.101 1.00 97.94 95 ILE A N 1
ATOM 710 C CA . ILE A 1 95 ? -21.453 -0.046 14.418 1.00 97.94 95 ILE A CA 1
ATOM 711 C C . ILE A 1 95 ? -22.308 0.864 15.303 1.00 97.94 95 ILE A C 1
ATOM 713 O O . ILE A 1 95 ? -21.811 1.384 16.299 1.00 97.94 95 ILE A O 1
ATOM 717 N N . HIS A 1 96 ? -23.599 1.009 15.001 1.00 96.56 96 HIS A N 1
ATOM 718 C CA . HIS A 1 96 ? -24.532 1.773 15.825 1.00 96.56 96 HIS A CA 1
ATOM 719 C C . HIS A 1 96 ? -24.573 1.261 17.270 1.00 96.56 96 HIS A C 1
ATOM 721 O O . HIS A 1 96 ? -24.537 2.068 18.190 1.00 96.56 96 HIS A O 1
ATOM 727 N N . ARG A 1 97 ? -24.572 -0.058 17.507 1.00 96.94 97 ARG A N 1
ATOM 728 C CA . ARG A 1 97 ? -24.527 -0.607 18.876 1.00 96.94 97 ARG A CA 1
ATOM 729 C C . ARG A 1 97 ? -23.216 -0.308 19.609 1.00 96.94 97 ARG A C 1
ATOM 731 O O . ARG A 1 97 ? -23.211 -0.250 20.834 1.00 96.94 97 ARG A O 1
ATOM 738 N N . VAL A 1 98 ? -22.117 -0.115 18.879 1.00 97.25 98 VAL A N 1
ATOM 739 C CA . VAL A 1 98 ? -20.813 0.263 19.447 1.00 97.25 98 VAL A CA 1
ATOM 740 C C . VAL A 1 98 ? -20.745 1.761 19.753 1.00 97.25 98 VAL A C 1
ATOM 742 O O . VAL A 1 98 ? -20.315 2.150 20.841 1.00 97.25 98 VAL A O 1
ATOM 745 N N . GLN A 1 99 ? -21.159 2.591 18.794 1.00 94.75 99 GLN A N 1
ATOM 746 C CA . GLN A 1 99 ? -21.046 4.053 18.837 1.00 94.75 99 GLN A CA 1
ATOM 747 C C . GLN A 1 99 ? -22.197 4.722 19.593 1.00 94.75 99 GLN A C 1
ATOM 749 O O . GLN A 1 99 ? -22.004 5.779 20.187 1.00 94.75 99 GLN A O 1
ATOM 754 N N . ILE A 1 100 ? -23.367 4.079 19.626 1.00 90.94 100 ILE A N 1
ATOM 755 C CA . ILE A 1 100 ? -24.597 4.551 20.273 1.00 90.94 100 ILE A CA 1
ATOM 756 C C . ILE A 1 100 ? -25.022 5.920 19.711 1.00 90.94 100 ILE A C 1
ATOM 758 O O . ILE A 1 100 ? -25.279 6.873 20.445 1.00 90.94 100 ILE A O 1
ATOM 762 N N . ASN A 1 101 ? -25.056 6.035 18.381 1.00 86.06 101 ASN A N 1
ATOM 763 C CA . ASN A 1 101 ? -25.565 7.228 17.698 1.00 86.06 101 ASN A CA 1
ATOM 764 C C . ASN A 1 101 ? -27.109 7.203 17.601 1.00 86.06 101 ASN A C 1
ATOM 766 O O . ASN A 1 101 ? -27.750 6.255 18.047 1.00 86.06 101 ASN A O 1
ATOM 770 N N . SER A 1 102 ? -27.728 8.239 17.031 1.00 85.69 102 SER A N 1
ATOM 771 C CA . SER A 1 102 ? -29.194 8.362 16.950 1.00 85.69 102 SER A CA 1
ATOM 772 C C . SER A 1 102 ? -29.854 7.623 15.776 1.00 85.69 102 SER A C 1
ATOM 774 O O . SER A 1 102 ? -31.068 7.427 15.807 1.00 85.69 102 SER A O 1
ATOM 776 N N . ASP A 1 103 ? -29.095 7.202 14.760 1.00 89.25 103 ASP A N 1
ATOM 777 C CA . ASP A 1 103 ? -29.613 6.562 13.543 1.00 89.25 103 ASP A CA 1
ATOM 778 C C . ASP A 1 103 ? -28.938 5.194 13.308 1.00 89.25 103 ASP A C 1
ATOM 780 O O . ASP A 1 103 ? -27.778 5.136 12.883 1.00 89.25 103 ASP A O 1
ATOM 784 N N . PRO A 1 104 ? -29.662 4.074 13.511 1.00 92.38 104 PRO A N 1
ATOM 785 C CA . PRO A 1 104 ? -29.139 2.726 13.276 1.00 92.38 104 PRO A CA 1
ATOM 786 C C . PRO A 1 104 ? -28.605 2.475 11.859 1.00 92.38 104 PRO A C 1
ATOM 788 O O . PRO A 1 104 ? -27.766 1.592 11.664 1.00 92.38 104 PRO A O 1
ATOM 791 N N . ASN A 1 105 ? -29.069 3.242 10.869 1.00 92.81 105 ASN A N 1
ATOM 792 C CA . ASN A 1 105 ? -28.690 3.106 9.465 1.00 92.81 105 ASN A CA 1
ATOM 793 C C . ASN A 1 105 ? -27.685 4.171 9.000 1.00 92.81 105 ASN A C 1
ATOM 795 O O . ASN A 1 105 ? -27.330 4.166 7.817 1.00 92.81 105 ASN A O 1
ATOM 799 N N . HIS A 1 106 ? -27.184 5.020 9.905 1.00 92.19 106 HIS A N 1
ATOM 800 C CA . HIS A 1 106 ? -26.280 6.135 9.605 1.00 92.19 106 HIS A CA 1
ATOM 801 C C . HIS A 1 106 ? -25.103 5.746 8.696 1.00 92.19 106 HIS A C 1
ATOM 803 O O . HIS A 1 106 ? -24.723 6.489 7.784 1.00 92.19 106 HIS A O 1
ATOM 809 N N . TYR A 1 107 ? -24.529 4.561 8.921 1.00 95.62 107 TYR A N 1
ATOM 810 C CA . TYR A 1 107 ? -23.327 4.122 8.222 1.00 95.62 107 TYR A CA 1
ATOM 811 C C . TYR A 1 107 ? -23.613 3.428 6.892 1.00 95.62 107 TYR A C 1
ATOM 813 O O . TYR A 1 107 ? -22.687 3.271 6.106 1.00 95.62 107 TYR A O 1
ATOM 821 N N . SER A 1 108 ? -24.856 3.022 6.612 1.00 94.62 108 SER A N 1
ATOM 822 C CA . SER A 1 108 ? -25.195 2.105 5.505 1.00 94.62 108 SER A CA 1
ATOM 823 C C . SER A 1 108 ? -24.650 2.560 4.146 1.00 94.62 108 SER A C 1
ATOM 825 O O . SER A 1 108 ? -24.171 1.751 3.361 1.00 94.62 108 SER A O 1
ATOM 827 N N . LYS A 1 109 ? -24.628 3.874 3.887 1.00 92.50 109 LYS A N 1
ATOM 828 C CA . LYS A 1 109 ? -24.090 4.453 2.641 1.00 92.50 109 LYS A CA 1
ATOM 829 C C . LYS A 1 109 ? -22.589 4.208 2.417 1.00 92.50 109 LYS A C 1
ATOM 831 O O . LYS A 1 109 ? -22.113 4.375 1.299 1.00 92.50 109 LYS A O 1
ATOM 836 N N . TRP A 1 110 ? -21.847 3.847 3.462 1.00 92.56 110 TRP A N 1
ATOM 837 C CA . TRP A 1 110 ? -20.402 3.623 3.423 1.00 92.56 110 TRP A CA 1
ATOM 838 C C . TRP A 1 110 ? -20.017 2.155 3.271 1.00 92.56 110 TRP A C 1
ATOM 840 O O . TRP A 1 110 ? -18.834 1.878 3.127 1.00 92.56 110 TRP A O 1
ATOM 850 N N . GLU A 1 111 ? -20.972 1.223 3.293 1.00 89.25 111 GLU A N 1
ATOM 851 C CA . GLU A 1 111 ? -20.689 -0.218 3.334 1.00 89.25 111 GLU A CA 1
ATOM 852 C C . GLU A 1 111 ? -19.814 -0.663 2.154 1.00 89.25 111 GLU A C 1
ATOM 854 O O . GLU A 1 111 ? -18.691 -1.119 2.360 1.00 89.25 111 GLU A O 1
ATOM 859 N N . ALA A 1 112 ? -20.246 -0.385 0.920 1.00 79.50 112 ALA A N 1
ATOM 860 C CA . ALA A 1 112 ? -19.486 -0.737 -0.281 1.00 79.50 112 ALA A CA 1
ATOM 861 C C . ALA A 1 112 ? -18.099 -0.064 -0.339 1.00 79.50 112 ALA A C 1
ATOM 863 O O . ALA A 1 112 ? -17.124 -0.668 -0.782 1.00 79.50 112 ALA A O 1
ATOM 864 N N . ALA A 1 113 ? -17.988 1.190 0.112 1.00 80.19 113 ALA A N 1
ATOM 865 C CA . ALA A 1 113 ? -16.711 1.904 0.137 1.00 80.19 113 ALA A CA 1
ATOM 866 C C . ALA A 1 113 ? -15.761 1.322 1.195 1.00 80.19 113 ALA A C 1
ATOM 868 O O . ALA A 1 113 ? -14.566 1.172 0.946 1.00 80.19 113 ALA A O 1
ATOM 869 N N . ALA A 1 114 ? -16.290 0.964 2.363 1.00 90.12 114 ALA A N 1
ATOM 870 C CA . ALA A 1 114 ? -15.530 0.357 3.440 1.00 90.12 114 ALA A CA 1
ATOM 871 C C . ALA A 1 114 ? -15.056 -1.046 3.072 1.00 90.12 114 ALA A C 1
ATOM 873 O O . ALA A 1 114 ? -13.914 -1.381 3.373 1.00 90.12 114 ALA A O 1
ATOM 874 N N . GLU A 1 115 ? -15.878 -1.836 2.381 1.00 83.25 115 GLU A N 1
ATOM 875 C CA . GLU A 1 115 ? -15.474 -3.123 1.813 1.00 83.25 115 GLU A CA 1
ATOM 876 C C . GLU A 1 115 ? -14.354 -2.951 0.791 1.00 83.25 115 GLU A C 1
ATOM 878 O O . GLU A 1 115 ? -13.364 -3.663 0.873 1.00 83.25 115 GLU A O 1
ATOM 883 N N . GLN A 1 116 ? -14.445 -1.977 -0.121 1.00 76.06 116 GLN A N 1
ATOM 884 C CA . GLN A 1 116 ? -13.383 -1.714 -1.099 1.00 76.06 116 GLN A CA 1
ATOM 885 C C . GLN A 1 116 ? -12.077 -1.266 -0.445 1.00 76.06 116 GLN A C 1
ATOM 887 O O . GLN A 1 116 ? -11.012 -1.739 -0.827 1.00 76.06 116 GLN A O 1
ATOM 892 N N . VAL A 1 117 ? -12.140 -0.361 0.535 1.00 79.38 117 VAL A N 1
ATOM 893 C CA . VAL A 1 117 ? -10.947 0.097 1.261 1.00 79.38 117 VAL A CA 1
ATOM 894 C C . VAL A 1 117 ? -10.366 -1.030 2.097 1.00 79.38 117 VAL A C 1
ATOM 896 O O . VAL A 1 117 ? -9.156 -1.224 2.087 1.00 79.38 117 VAL A O 1
ATOM 899 N N . THR A 1 118 ? -11.212 -1.790 2.789 1.00 81.00 118 THR A N 1
ATOM 900 C CA . THR A 1 118 ? -10.764 -2.938 3.574 1.00 81.00 118 THR A CA 1
ATOM 901 C C . THR A 1 118 ? -10.144 -3.957 2.644 1.00 81.00 118 THR A C 1
ATOM 903 O O . THR A 1 118 ? -8.974 -4.211 2.821 1.00 81.00 118 THR A O 1
ATOM 906 N N . ALA A 1 119 ? -10.814 -4.387 1.574 1.00 71.81 119 ALA A N 1
ATOM 907 C CA . ALA A 1 119 ? -10.256 -5.272 0.557 1.00 71.81 119 ALA A CA 1
ATOM 908 C C . ALA A 1 119 ? -8.958 -4.728 -0.053 1.00 71.81 119 ALA A C 1
ATOM 910 O O . ALA A 1 119 ? -8.005 -5.470 -0.190 1.00 71.81 119 ALA A O 1
ATOM 911 N N . ALA A 1 120 ? -8.832 -3.442 -0.375 1.00 67.75 120 ALA A N 1
ATOM 912 C CA . ALA A 1 120 ? -7.571 -2.900 -0.893 1.00 67.75 120 ALA A CA 1
ATOM 913 C C . ALA A 1 120 ? -6.412 -2.990 0.119 1.00 67.75 120 ALA A C 1
ATOM 915 O O . ALA A 1 120 ? -5.248 -3.042 -0.277 1.00 67.75 120 ALA A O 1
ATOM 916 N N . LEU A 1 121 ? -6.728 -3.000 1.415 1.00 70.94 121 LEU A N 1
ATOM 917 C CA . LEU A 1 121 ? -5.766 -3.061 2.512 1.00 70.94 121 LEU A CA 1
ATOM 918 C C . LEU A 1 121 ? -5.611 -4.481 3.104 1.00 70.94 121 LEU A C 1
ATOM 920 O O . LEU A 1 121 ? -4.595 -4.749 3.743 1.00 70.94 121 LEU A O 1
ATOM 924 N N . THR A 1 122 ? -6.623 -5.348 2.960 1.00 57.53 122 THR A N 1
ATOM 925 C CA . THR A 1 122 ? -6.727 -6.729 3.466 1.00 57.53 122 THR A CA 1
ATOM 926 C C . THR A 1 122 ? -6.526 -7.743 2.380 1.00 57.53 122 THR A C 1
ATOM 928 O O . THR A 1 122 ? -6.279 -8.884 2.752 1.00 57.53 122 THR A O 1
ATOM 931 N N . VAL A 1 123 ? -6.566 -7.348 1.092 1.00 46.72 123 VAL A N 1
ATOM 932 C CA . VAL A 1 123 ? -5.834 -8.025 0.027 1.00 46.72 123 VAL A CA 1
ATOM 933 C C . VAL A 1 123 ? -4.473 -8.188 0.656 1.00 46.72 123 VAL A C 1
ATOM 935 O O . VAL A 1 123 ? -3.706 -7.220 0.764 1.00 46.72 123 VAL A O 1
ATOM 938 N N . PRO A 1 124 ? -4.169 -9.407 1.129 1.00 41.22 124 PRO A N 1
ATOM 939 C CA . PRO A 1 124 ? -2.800 -9.669 1.386 1.00 41.22 124 PRO A CA 1
ATOM 940 C C . PRO A 1 124 ? -2.241 -9.458 -0.014 1.00 41.22 124 PRO A C 1
ATOM 942 O O . PRO A 1 124 ? -2.781 -9.944 -1.016 1.00 41.22 124 PRO A O 1
ATOM 945 N N . CYS A 1 125 ? -1.147 -8.732 -0.144 1.00 42.38 125 CYS A N 1
ATOM 946 C CA . CYS A 1 125 ? -0.251 -9.253 -1.149 1.00 42.38 125 CYS A CA 1
ATOM 947 C C . CYS A 1 125 ? -0.102 -10.736 -0.735 1.00 42.38 125 CYS A C 1
ATOM 949 O O . CYS A 1 125 ? 0.390 -11.027 0.354 1.00 42.38 125 CYS A O 1
ATOM 951 N N . ALA A 1 126 ? -0.772 -11.635 -1.450 1.00 37.66 126 ALA A N 1
ATOM 952 C CA . ALA A 1 126 ? -1.085 -12.952 -0.936 1.00 37.66 126 ALA A CA 1
ATOM 953 C C . ALA A 1 126 ? 0.159 -13.799 -1.123 1.00 37.66 126 ALA A C 1
ATOM 955 O O . ALA A 1 126 ? 0.398 -14.398 -2.161 1.00 37.66 126 ALA A O 1
ATOM 956 N N . GLY A 1 127 ? 1.003 -13.754 -0.106 1.00 32.31 127 GLY A N 1
ATOM 957 C CA . GLY A 1 127 ? 1.725 -14.901 0.402 1.00 32.31 127 GLY A CA 1
ATOM 958 C C . GLY A 1 127 ? 1.694 -14.784 1.927 1.00 32.31 127 GLY A C 1
ATOM 959 O O . GLY A 1 127 ? 1.644 -13.658 2.432 1.00 32.31 127 GLY A O 1
ATOM 960 N N . PRO A 1 128 ? 1.670 -15.908 2.649 1.00 35.28 128 PRO A N 1
ATOM 961 C CA . PRO A 1 128 ? 1.567 -15.917 4.103 1.00 35.28 128 PRO A CA 1
ATOM 962 C C . PRO A 1 128 ? 2.683 -15.086 4.754 1.00 35.28 128 PRO A C 1
ATOM 964 O O . PRO A 1 128 ? 3.773 -14.962 4.191 1.00 35.28 128 PRO A O 1
ATOM 967 N N . ASP A 1 129 ? 2.418 -14.583 5.963 1.00 37.53 129 ASP A N 1
ATOM 968 C CA . ASP A 1 129 ? 3.433 -14.163 6.943 1.00 37.53 129 ASP A CA 1
ATOM 969 C C . ASP A 1 129 ? 4.195 -15.399 7.469 1.00 37.53 129 ASP A C 1
ATOM 971 O O . ASP A 1 129 ? 4.241 -15.686 8.662 1.00 37.53 129 ASP A O 1
ATOM 975 N N . LEU A 1 130 ? 4.768 -16.179 6.552 1.00 37.75 130 LEU A N 1
ATOM 976 C CA . LEU A 1 130 ? 5.958 -16.958 6.851 1.00 37.75 130 LEU A CA 1
ATOM 977 C C . LEU A 1 130 ? 7.113 -15.954 6.860 1.00 37.75 130 LEU A C 1
ATOM 979 O O . LEU A 1 130 ? 7.116 -15.021 6.055 1.00 37.75 130 LEU A O 1
ATOM 983 N N . GLU A 1 131 ? 8.090 -16.129 7.744 1.00 43.03 131 GLU A N 1
ATOM 984 C CA . GLU A 1 131 ? 9.440 -15.605 7.513 1.00 43.03 131 GLU A CA 1
ATOM 985 C C . GLU A 1 131 ? 9.775 -15.773 6.019 1.00 43.03 131 GLU A C 1
ATOM 987 O O . GLU A 1 131 ? 9.804 -16.892 5.502 1.00 43.03 131 GLU A O 1
ATOM 992 N N . LEU A 1 132 ? 9.859 -14.653 5.289 1.00 44.22 132 LEU A N 1
ATOM 993 C CA . LEU A 1 132 ? 9.881 -14.625 3.826 1.00 44.22 132 LEU A CA 1
ATOM 994 C C . LEU A 1 132 ? 11.276 -15.015 3.336 1.00 44.22 132 LEU A C 1
ATOM 996 O O . LEU A 1 132 ? 12.043 -14.174 2.860 1.00 44.22 132 LEU A O 1
ATOM 1000 N N . ALA A 1 133 ? 11.573 -16.313 3.381 1.00 50.00 133 ALA A N 1
ATOM 1001 C CA . ALA A 1 133 ? 12.447 -16.882 2.371 1.00 50.00 133 ALA A CA 1
ATOM 1002 C C . ALA A 1 133 ? 11.865 -16.475 1.009 1.00 50.00 133 ALA A C 1
ATOM 1004 O O . ALA A 1 133 ? 10.666 -16.664 0.766 1.00 50.00 133 ALA A O 1
ATOM 1005 N N . ALA A 1 134 ? 12.673 -15.856 0.146 1.00 58.84 134 ALA A N 1
ATOM 1006 C CA . ALA A 1 134 ? 12.196 -15.501 -1.183 1.00 58.84 134 ALA A CA 1
ATOM 1007 C C . ALA A 1 134 ? 11.618 -16.732 -1.872 1.00 58.84 134 ALA A C 1
ATOM 1009 O O . ALA A 1 134 ? 12.240 -17.796 -1.903 1.00 58.84 134 ALA A O 1
ATOM 1010 N N . GLY A 1 135 ? 10.446 -16.559 -2.489 1.00 59.91 135 GLY A N 1
ATOM 1011 C CA . GLY A 1 135 ? 10.014 -17.503 -3.507 1.00 59.91 135 GLY A CA 1
ATOM 1012 C C . GLY A 1 135 ? 11.086 -17.602 -4.602 1.00 59.91 135 GLY A C 1
ATOM 1013 O O . GLY A 1 135 ? 11.757 -16.597 -4.878 1.00 59.91 135 GLY A O 1
ATOM 1014 N N . PRO A 1 136 ? 11.245 -18.771 -5.244 1.00 75.44 136 PRO A N 1
ATOM 1015 C CA . PRO A 1 136 ? 12.239 -18.968 -6.298 1.00 75.44 136 PRO A CA 1
ATOM 1016 C C . PRO A 1 136 ? 12.118 -17.893 -7.381 1.00 75.44 136 PRO A C 1
ATOM 1018 O O . PRO A 1 136 ? 11.028 -17.373 -7.618 1.00 75.44 136 PRO A O 1
ATOM 1021 N N . ARG A 1 137 ? 13.235 -17.539 -8.024 1.00 84.94 137 ARG A N 1
ATOM 1022 C CA . ARG A 1 137 ? 13.276 -16.543 -9.107 1.00 84.94 137 ARG A CA 1
ATOM 1023 C C . ARG A 1 137 ? 12.213 -16.839 -10.169 1.00 84.94 137 ARG A C 1
ATOM 1025 O O . ARG A 1 137 ? 11.403 -15.974 -10.491 1.00 84.94 137 ARG A O 1
ATOM 1032 N N . GLU A 1 138 ? 12.191 -18.071 -10.659 1.00 91.44 138 GLU A N 1
ATOM 1033 C CA . GLU A 1 138 ? 11.141 -18.626 -11.502 1.00 91.44 138 GLU A CA 1
ATOM 1034 C C . GLU A 1 138 ? 9.961 -19.073 -10.635 1.00 91.44 138 GLU A C 1
ATOM 1036 O O . GLU A 1 138 ? 10.134 -19.804 -9.660 1.00 91.44 138 GLU A O 1
ATOM 1041 N N . TRP A 1 139 ? 8.740 -18.663 -10.978 1.00 89.62 139 TRP A N 1
ATOM 1042 C CA . TRP A 1 139 ? 7.577 -18.946 -10.137 1.00 89.62 139 TRP A CA 1
ATOM 1043 C C . TRP A 1 139 ? 6.285 -19.098 -10.939 1.00 89.62 139 TRP A C 1
ATOM 1045 O O . TRP A 1 139 ? 6.177 -18.674 -12.088 1.00 89.62 139 TRP A O 1
ATOM 1055 N N . GLY A 1 140 ? 5.288 -19.731 -10.313 1.00 84.94 140 GLY A N 1
ATOM 1056 C CA . GLY A 1 140 ? 3.917 -19.804 -10.830 1.00 84.94 140 GLY A CA 1
ATOM 1057 C C . GLY A 1 140 ? 3.727 -20.614 -12.117 1.00 84.94 140 GLY A C 1
ATOM 1058 O O . GLY A 1 140 ? 2.643 -20.574 -12.685 1.00 84.94 140 GLY A O 1
ATOM 1059 N N . GLY A 1 141 ? 4.754 -21.337 -12.583 1.00 91.12 141 GLY A N 1
ATOM 1060 C CA . GLY A 1 141 ? 4.717 -22.046 -13.867 1.00 91.12 141 GLY A CA 1
ATOM 1061 C C . GLY A 1 141 ? 4.701 -21.114 -15.082 1.00 91.12 141 GLY A C 1
ATOM 1062 O O . GLY A 1 141 ? 4.351 -21.547 -16.176 1.00 91.12 141 GLY A O 1
ATOM 1063 N N . TYR A 1 142 ? 5.050 -19.840 -14.892 1.00 94.81 142 TYR A N 1
ATOM 1064 C CA . TYR A 1 142 ? 5.088 -18.848 -15.959 1.00 94.81 142 TYR A CA 1
ATOM 1065 C C . TYR A 1 142 ? 6.423 -18.865 -16.702 1.00 94.81 142 TYR A C 1
ATOM 1067 O O . TYR A 1 142 ? 7.438 -19.341 -16.197 1.00 94.81 142 TYR A O 1
ATOM 1075 N N . GLU A 1 143 ? 6.428 -18.268 -17.890 1.00 97.25 143 GLU A N 1
ATOM 1076 C CA . GLU A 1 143 ? 7.651 -17.904 -18.599 1.00 97.25 143 GLU A CA 1
ATOM 1077 C C . GLU A 1 143 ? 8.044 -16.458 -18.265 1.00 97.25 143 GLU A C 1
ATOM 1079 O O . GLU A 1 143 ? 7.189 -15.600 -18.019 1.00 97.25 143 GLU A O 1
ATOM 1084 N N . ASN A 1 144 ? 9.343 -16.165 -18.306 1.00 97.69 144 ASN A N 1
ATOM 1085 C CA . ASN A 1 144 ? 9.871 -14.826 -18.063 1.00 97.69 144 ASN A CA 1
ATOM 1086 C C . ASN A 1 144 ? 9.246 -13.788 -19.018 1.00 97.69 144 ASN A C 1
ATOM 1088 O O . ASN A 1 144 ? 9.299 -13.935 -20.241 1.00 97.69 144 ASN A O 1
ATOM 1092 N N . GLY A 1 145 ? 8.648 -12.737 -18.454 1.00 96.81 145 GLY A N 1
ATOM 1093 C CA . GLY A 1 145 ? 7.944 -11.694 -19.203 1.00 96.81 145 GLY A CA 1
ATOM 1094 C C . GLY A 1 145 ? 6.561 -12.111 -19.725 1.00 96.81 145 GLY A C 1
ATOM 1095 O O . GLY A 1 145 ? 5.948 -11.360 -20.482 1.00 96.81 145 GLY A O 1
ATOM 1096 N N . LYS A 1 146 ? 6.041 -13.284 -19.342 1.00 97.69 146 LYS A N 1
ATOM 1097 C CA . LYS A 1 146 ? 4.700 -13.770 -19.722 1.00 97.69 146 LYS A CA 1
ATOM 1098 C C . LYS A 1 146 ? 3.835 -14.102 -18.503 1.00 97.69 146 LYS A C 1
ATOM 1100 O O . LYS A 1 146 ? 3.089 -15.078 -18.494 1.00 97.69 146 LYS A O 1
ATOM 1105 N N . ILE A 1 147 ? 3.936 -13.279 -17.465 1.00 93.50 147 ILE A N 1
ATOM 1106 C CA . ILE A 1 147 ? 3.116 -13.374 -16.258 1.00 93.50 147 ILE A CA 1
ATOM 1107 C C . ILE A 1 147 ? 1.848 -12.531 -16.471 1.00 93.50 147 ILE A C 1
ATOM 1109 O O . ILE A 1 147 ? 1.957 -11.350 -16.823 1.00 93.50 147 ILE A O 1
ATOM 1113 N N . PRO A 1 148 ? 0.637 -13.084 -16.273 1.00 90.44 148 PRO A N 1
ATOM 1114 C CA . PRO A 1 148 ? -0.587 -12.304 -16.384 1.00 90.44 148 PRO A CA 1
ATOM 1115 C C . PRO A 1 148 ? -0.614 -11.225 -15.300 1.00 90.44 148 PRO A C 1
ATOM 1117 O O . PRO A 1 148 ? -0.318 -11.484 -14.135 1.00 90.44 148 PRO A O 1
ATOM 1120 N N . THR A 1 149 ? -1.020 -10.008 -15.658 1.00 86.75 149 THR A N 1
ATOM 1121 C CA . THR A 1 149 ? -1.053 -8.875 -14.716 1.00 86.75 149 THR A CA 1
ATOM 1122 C C . THR A 1 149 ? -1.979 -9.112 -13.523 1.00 86.75 149 THR A C 1
ATOM 1124 O O . THR A 1 149 ? -1.746 -8.538 -12.464 1.00 86.75 149 THR A O 1
ATOM 1127 N N . SER A 1 150 ? -2.981 -9.988 -13.658 1.00 87.62 150 SER A N 1
ATOM 1128 C CA . SER A 1 150 ? -3.848 -10.439 -12.563 1.00 87.62 150 SER A CA 1
ATOM 1129 C C . SER A 1 150 ? -3.121 -11.262 -11.494 1.00 87.62 150 SER A C 1
ATOM 1131 O O . SER A 1 150 ? -3.625 -11.378 -10.383 1.00 87.62 150 SER A O 1
ATOM 1133 N N . ALA A 1 151 ? -1.953 -11.830 -11.807 1.00 84.81 151 ALA A N 1
ATOM 1134 C CA . ALA A 1 151 ? -1.093 -12.528 -10.852 1.00 84.81 151 ALA A CA 1
ATOM 1135 C C . ALA A 1 151 ? -0.060 -11.598 -10.185 1.00 84.81 151 ALA A C 1
ATOM 1137 O O . ALA A 1 151 ? 0.713 -12.045 -9.338 1.00 84.81 151 ALA A O 1
ATOM 1138 N N . LEU A 1 152 ? -0.024 -10.316 -10.564 1.00 90.44 152 LEU A N 1
ATOM 1139 C CA . LEU A 1 152 ? 0.927 -9.332 -10.056 1.00 90.44 152 LEU A CA 1
ATOM 1140 C C . LEU A 1 152 ? 0.250 -8.342 -9.106 1.00 90.44 152 LEU A C 1
ATOM 1142 O O . LEU A 1 152 ? -0.904 -7.955 -9.284 1.00 90.44 152 LEU A O 1
ATOM 1146 N N . ALA A 1 153 ? 1.007 -7.873 -8.120 1.00 88.88 153 ALA A N 1
ATOM 1147 C CA . ALA A 1 153 ? 0.585 -6.833 -7.195 1.00 88.88 153 ALA A CA 1
ATOM 1148 C C . ALA A 1 153 ? 1.012 -5.448 -7.699 1.00 88.88 153 ALA A C 1
ATOM 1150 O O . ALA A 1 153 ? 2.069 -5.296 -8.315 1.00 88.88 153 ALA A O 1
ATOM 1151 N N . ARG A 1 154 ? 0.195 -4.425 -7.423 1.00 91.38 154 ARG A N 1
ATOM 1152 C CA . ARG A 1 154 ? 0.567 -3.023 -7.668 1.00 91.38 154 ARG A CA 1
ATOM 1153 C C . ARG A 1 154 ? 1.514 -2.523 -6.583 1.00 91.38 154 ARG A C 1
ATOM 1155 O O . ARG A 1 154 ? 1.374 -2.912 -5.426 1.00 91.38 154 ARG A O 1
ATOM 1162 N N . VAL A 1 155 ? 2.411 -1.608 -6.941 1.00 91.12 155 VAL A N 1
ATOM 1163 C CA . VAL A 1 155 ? 3.162 -0.833 -5.946 1.00 91.12 155 VAL A CA 1
ATOM 1164 C C . VAL A 1 155 ? 2.260 0.299 -5.423 1.00 91.12 155 VAL A C 1
ATOM 1166 O O . VAL A 1 155 ? 1.721 1.047 -6.238 1.00 91.12 155 VAL A O 1
ATOM 1169 N N . PRO A 1 156 ? 2.062 0.457 -4.098 1.00 87.69 156 PRO A N 1
ATOM 1170 C CA . PRO A 1 156 ? 1.050 1.377 -3.564 1.00 87.69 156 PRO A CA 1
ATOM 1171 C C . PRO A 1 156 ? 1.214 2.857 -3.946 1.00 87.69 156 PRO A C 1
ATOM 1173 O O . PRO A 1 156 ? 0.213 3.540 -4.137 1.00 87.69 156 PRO A O 1
ATOM 1176 N N . TRP A 1 157 ? 2.451 3.354 -4.063 1.00 89.75 157 TRP A N 1
ATOM 1177 C CA . TRP A 1 157 ? 2.748 4.751 -4.436 1.00 89.75 157 TRP A CA 1
ATOM 1178 C C . TRP A 1 157 ? 3.128 4.929 -5.913 1.00 89.75 157 TRP A C 1
ATOM 1180 O O . TRP A 1 157 ? 3.315 6.056 -6.357 1.00 89.75 157 TRP A O 1
ATOM 1190 N N . ALA A 1 158 ? 3.231 3.829 -6.661 1.00 89.38 158 ALA A N 1
ATOM 1191 C CA . ALA A 1 158 ? 3.551 3.791 -8.087 1.00 89.38 158 ALA A CA 1
ATOM 1192 C C . ALA A 1 158 ? 2.590 2.795 -8.770 1.00 89.38 158 ALA A C 1
ATOM 1194 O O . ALA A 1 158 ? 2.984 1.681 -9.132 1.00 89.38 158 ALA A O 1
ATOM 1195 N N . PRO A 1 159 ? 1.280 3.112 -8.844 1.00 83.19 159 PRO A N 1
ATOM 1196 C CA . PRO A 1 159 ? 0.233 2.162 -9.222 1.00 83.19 159 PRO A CA 1
ATOM 1197 C C . PRO A 1 159 ? 0.288 1.710 -10.688 1.00 83.19 159 PRO A C 1
ATOM 1199 O O . PRO A 1 159 ? -0.486 0.833 -11.082 1.00 83.19 159 PRO A O 1
ATOM 1202 N N . GLU A 1 160 ? 1.156 2.284 -11.508 1.00 86.44 160 GLU A N 1
ATOM 1203 C CA . GLU A 1 160 ? 1.556 1.821 -12.835 1.00 86.44 160 GLU A CA 1
ATOM 1204 C C . GLU A 1 160 ? 2.512 0.621 -12.765 1.00 86.44 160 GLU A C 1
ATOM 1206 O O . GLU A 1 160 ? 2.418 -0.278 -13.600 1.00 86.44 160 GLU A O 1
ATOM 1211 N N . MET A 1 161 ? 3.324 0.527 -11.709 1.00 93.12 161 MET A N 1
ATOM 1212 C CA . MET A 1 161 ? 4.295 -0.545 -11.511 1.00 93.12 161 MET A CA 1
ATOM 1213 C C . MET A 1 161 ? 3.642 -1.817 -10.971 1.00 93.12 161 MET A C 1
ATOM 1215 O O . MET A 1 161 ? 2.641 -1.805 -10.236 1.00 93.12 161 MET A O 1
ATOM 1219 N N . ARG A 1 162 ? 4.221 -2.955 -11.350 1.00 94.69 162 ARG A N 1
ATOM 1220 C CA . ARG A 1 162 ? 3.778 -4.290 -10.947 1.00 94.69 162 ARG A CA 1
ATOM 1221 C C . ARG A 1 162 ? 4.953 -5.119 -10.471 1.00 94.69 162 ARG A C 1
ATOM 1223 O O . ARG A 1 162 ? 6.019 -5.057 -11.070 1.00 94.69 162 ARG A O 1
ATOM 1230 N N . LEU A 1 163 ? 4.731 -5.915 -9.433 1.00 97.50 163 LEU A N 1
ATOM 1231 C CA . LEU A 1 163 ? 5.709 -6.844 -8.876 1.00 97.50 163 LEU A CA 1
ATOM 1232 C C . LEU A 1 163 ? 5.027 -8.153 -8.476 1.00 97.50 163 LEU A C 1
ATOM 1234 O O . LEU A 1 163 ? 3.803 -8.220 -8.331 1.00 97.50 163 LEU A O 1
ATOM 1238 N N . ARG A 1 164 ? 5.823 -9.195 -8.244 1.00 95.00 164 ARG A N 1
ATOM 1239 C CA . ARG A 1 164 ? 5.375 -10.376 -7.512 1.00 95.00 164 ARG A CA 1
ATOM 1240 C C . ARG A 1 164 ? 4.904 -9.941 -6.126 1.00 95.00 164 ARG A C 1
ATOM 1242 O O . ARG A 1 164 ? 5.437 -8.996 -5.544 1.00 95.00 164 ARG A O 1
ATOM 1249 N N . ALA A 1 165 ? 3.873 -10.596 -5.603 1.00 88.31 165 ALA A N 1
ATOM 1250 C CA . ALA A 1 165 ? 3.194 -10.121 -4.403 1.00 88.31 165 ALA A CA 1
ATOM 1251 C C . ALA A 1 165 ? 4.134 -9.978 -3.189 1.00 88.31 165 ALA A C 1
ATOM 1253 O O . ALA A 1 165 ? 4.013 -9.023 -2.426 1.00 88.31 165 ALA A O 1
ATOM 1254 N N . ASP A 1 166 ? 5.049 -10.923 -2.971 1.00 86.81 166 ASP A N 1
ATOM 1255 C CA . ASP A 1 166 ? 6.048 -10.885 -1.890 1.00 86.81 166 ASP A CA 1
ATOM 1256 C C . ASP A 1 166 ? 7.047 -9.731 -2.053 1.00 86.81 166 ASP A C 1
ATOM 1258 O O . ASP A 1 166 ? 7.235 -8.955 -1.113 1.00 86.81 166 ASP A O 1
ATOM 1262 N N . ALA A 1 167 ? 7.586 -9.547 -3.258 1.00 94.38 167 ALA A N 1
ATOM 1263 C CA . ALA A 1 167 ? 8.434 -8.415 -3.604 1.00 94.38 167 ALA A CA 1
ATOM 1264 C C . ALA A 1 167 ? 7.696 -7.087 -3.350 1.00 94.38 167 ALA A C 1
ATOM 1266 O O . ALA A 1 167 ? 8.231 -6.208 -2.682 1.00 94.38 167 ALA A O 1
ATOM 1267 N N . ALA A 1 168 ? 6.429 -6.958 -3.764 1.00 93.62 168 ALA A N 1
ATOM 1268 C CA . ALA A 1 168 ? 5.622 -5.759 -3.515 1.00 93.62 168 ALA A CA 1
ATOM 1269 C C . ALA A 1 168 ? 5.440 -5.453 -2.013 1.00 93.62 168 ALA A C 1
ATOM 1271 O O . ALA A 1 168 ? 5.562 -4.294 -1.599 1.00 93.62 168 ALA A O 1
ATOM 1272 N N . ARG A 1 169 ? 5.199 -6.475 -1.170 1.00 85.88 169 ARG A N 1
ATOM 1273 C CA . ARG A 1 169 ? 5.135 -6.295 0.300 1.00 85.88 169 ARG A CA 1
ATOM 1274 C C . ARG A 1 169 ? 6.449 -5.804 0.854 1.00 85.88 169 ARG A C 1
ATOM 1276 O O . ARG A 1 169 ? 6.475 -4.863 1.645 1.00 85.88 169 ARG A O 1
ATOM 1283 N N . SER A 1 170 ? 7.524 -6.478 0.468 1.00 90.69 170 SER A N 1
ATOM 1284 C CA . SER A 1 170 ? 8.861 -6.142 0.920 1.00 90.69 170 SER A CA 1
ATOM 1285 C C . SER A 1 170 ? 9.217 -4.705 0.519 1.00 90.69 170 SER A C 1
ATOM 1287 O O . SER A 1 170 ? 9.628 -3.918 1.372 1.00 90.69 170 SER A O 1
ATOM 1289 N N . LEU A 1 171 ? 8.960 -4.323 -0.735 1.00 96.38 171 LEU A N 1
ATOM 1290 C CA . LEU A 1 171 ? 9.218 -2.972 -1.224 1.00 96.38 171 LEU A CA 1
ATOM 1291 C C . LEU A 1 171 ? 8.397 -1.935 -0.462 1.00 96.38 171 LEU A C 1
ATOM 1293 O O . LEU A 1 171 ? 8.897 -0.861 -0.150 1.00 96.38 171 LEU A O 1
ATOM 1297 N N . THR A 1 172 ? 7.156 -2.265 -0.099 1.00 93.25 172 THR A N 1
ATOM 1298 C CA . THR A 1 172 ? 6.309 -1.391 0.725 1.00 93.25 172 THR A CA 1
ATOM 1299 C C . THR A 1 172 ? 6.906 -1.157 2.112 1.00 93.25 172 THR A C 1
ATOM 1301 O O . THR A 1 172 ? 6.913 -0.023 2.593 1.00 93.25 172 THR A O 1
ATOM 1304 N N . LYS A 1 173 ? 7.467 -2.198 2.742 1.00 86.94 173 LYS A N 1
ATOM 1305 C CA . LYS A 1 173 ? 8.183 -2.071 4.023 1.00 86.94 173 LYS A CA 1
ATOM 1306 C C . LYS A 1 173 ? 9.462 -1.238 3.873 1.00 86.94 173 LYS A C 1
ATOM 1308 O O . LYS A 1 173 ? 9.704 -0.359 4.698 1.00 86.94 173 LYS A O 1
ATOM 1313 N N . LEU A 1 174 ? 10.235 -1.469 2.809 1.00 94.75 174 LEU A N 1
ATOM 1314 C CA . LEU A 1 174 ? 11.432 -0.688 2.489 1.00 94.75 174 LEU A CA 1
ATOM 1315 C C . LEU A 1 174 ? 11.082 0.790 2.302 1.00 94.75 174 LEU A C 1
ATOM 1317 O O . LEU A 1 174 ? 11.704 1.654 2.916 1.00 94.75 174 LEU A O 1
ATOM 1321 N N . ASN A 1 175 ? 10.055 1.087 1.507 1.00 96.88 175 ASN A N 1
ATOM 1322 C CA . ASN A 1 175 ? 9.640 2.454 1.229 1.00 96.88 175 ASN A CA 1
ATOM 1323 C C . ASN A 1 175 ? 9.129 3.171 2.485 1.00 96.88 175 ASN A C 1
ATOM 1325 O O . ASN A 1 175 ? 9.418 4.346 2.679 1.00 96.88 175 ASN A O 1
ATOM 1329 N N . ALA A 1 176 ? 8.448 2.474 3.399 1.00 86.19 176 ALA A N 1
ATOM 1330 C CA . ALA A 1 176 ? 8.066 3.062 4.682 1.00 86.19 176 ALA A CA 1
ATOM 1331 C C . ALA A 1 176 ? 9.289 3.553 5.486 1.00 86.19 176 ALA A C 1
ATOM 1333 O O . ALA A 1 176 ? 9.246 4.645 6.051 1.00 86.19 176 ALA A O 1
ATOM 1334 N N . ALA A 1 177 ? 10.389 2.793 5.501 1.00 83.56 177 ALA A N 1
ATOM 1335 C CA . ALA A 1 177 ? 11.640 3.213 6.140 1.00 83.56 177 ALA A CA 1
ATOM 1336 C C . ALA A 1 177 ? 12.380 4.300 5.341 1.00 83.56 177 ALA A C 1
ATOM 1338 O O . ALA A 1 177 ? 12.934 5.235 5.921 1.00 83.56 177 ALA A O 1
ATOM 1339 N N . PHE A 1 178 ? 12.343 4.224 4.010 1.00 92.19 178 PHE A N 1
ATOM 1340 C CA . PHE A 1 178 ? 12.902 5.249 3.132 1.00 92.19 178 PHE A CA 1
ATOM 1341 C C . PHE A 1 178 ? 12.234 6.608 3.385 1.00 92.19 178 PHE A C 1
ATOM 1343 O O . PHE A 1 178 ? 12.914 7.602 3.640 1.00 92.19 178 PHE A O 1
ATOM 1350 N N . ARG A 1 179 ? 10.898 6.639 3.451 1.00 89.69 179 ARG A N 1
ATOM 1351 C CA . ARG A 1 179 ? 10.109 7.835 3.784 1.00 89.69 179 ARG A CA 1
ATOM 1352 C C . ARG A 1 179 ? 10.453 8.425 5.145 1.00 89.69 179 ARG A C 1
ATOM 1354 O O . ARG A 1 179 ? 10.419 9.641 5.287 1.00 89.69 179 ARG A O 1
ATOM 1361 N N . GLN A 1 180 ? 10.770 7.599 6.143 1.00 83.06 180 GLN A N 1
ATOM 1362 C CA . GLN A 1 180 ? 11.206 8.103 7.451 1.00 83.06 180 GLN A CA 1
ATOM 1363 C C . GLN A 1 180 ? 12.526 8.876 7.355 1.00 83.06 180 GLN A C 1
ATOM 1365 O O . GLN A 1 180 ? 12.753 9.783 8.147 1.00 83.06 180 GLN A O 1
ATOM 1370 N N . THR A 1 181 ? 13.376 8.536 6.381 1.00 85.44 181 THR A N 1
ATOM 1371 C CA . THR A 1 181 ? 14.668 9.198 6.168 1.00 85.44 181 THR A CA 1
ATOM 1372 C C . THR A 1 181 ? 14.541 10.429 5.273 1.00 85.44 181 THR A C 1
ATOM 1374 O O . THR A 1 181 ? 15.078 11.483 5.599 1.00 85.44 181 THR A O 1
ATOM 1377 N N . PHE A 1 182 ? 13.833 10.309 4.148 1.00 87.56 182 PHE A N 1
ATOM 1378 C CA . PHE A 1 182 ? 13.821 11.336 3.100 1.00 87.56 182 PHE A CA 1
ATOM 1379 C C . PHE A 1 182 ? 12.542 12.181 3.060 1.00 87.56 182 PHE A C 1
ATOM 1381 O O . PHE A 1 182 ? 12.499 13.199 2.377 1.00 87.56 182 PHE A O 1
ATOM 1388 N N . GLY A 1 183 ? 11.495 11.790 3.791 1.00 89.06 183 GLY A N 1
ATOM 1389 C CA . GLY A 1 183 ? 10.209 12.492 3.820 1.00 89.06 183 GLY A CA 1
ATOM 1390 C C . GLY A 1 183 ? 9.328 12.257 2.590 1.00 89.06 183 GLY A C 1
ATOM 1391 O O . GLY A 1 183 ? 8.256 12.850 2.494 1.00 89.06 183 GLY A O 1
ATOM 1392 N N . TYR A 1 184 ? 9.750 11.395 1.664 1.00 88.88 184 TYR A N 1
ATOM 1393 C CA . TYR A 1 184 ? 9.083 11.175 0.386 1.00 88.88 184 TYR A CA 1
ATOM 1394 C C . TYR A 1 184 ? 9.187 9.712 -0.077 1.00 88.88 184 TYR A C 1
ATOM 1396 O O . TYR A 1 184 ? 10.028 8.965 0.425 1.00 88.88 184 TYR A O 1
ATOM 1404 N N . ASP A 1 185 ? 8.303 9.283 -0.984 1.00 92.12 185 ASP A N 1
ATOM 1405 C CA . ASP A 1 185 ? 8.279 7.908 -1.508 1.00 92.12 185 ASP A CA 1
ATOM 1406 C C . ASP A 1 185 ? 9.437 7.654 -2.485 1.00 92.12 185 ASP A C 1
ATOM 1408 O O . ASP A 1 185 ? 9.725 8.508 -3.324 1.00 92.12 185 ASP A O 1
ATOM 1412 N N . LEU A 1 186 ? 10.067 6.477 -2.412 1.00 96.31 186 LEU A N 1
ATOM 1413 C CA . LEU A 1 186 ? 11.144 6.053 -3.309 1.00 96.31 186 LEU A CA 1
ATOM 1414 C C . LEU A 1 186 ? 10.677 6.140 -4.775 1.00 96.31 186 LEU A C 1
ATOM 1416 O O . LEU A 1 186 ? 9.774 5.384 -5.156 1.00 96.31 186 LEU A O 1
ATOM 1420 N N . PRO A 1 187 ? 11.273 7.017 -5.606 1.00 95.88 187 PRO A N 1
ATOM 1421 C CA . PRO A 1 187 ? 10.909 7.101 -7.013 1.00 95.88 187 PRO A CA 1
ATOM 1422 C C . PRO A 1 187 ? 11.326 5.831 -7.757 1.00 95.88 187 PRO A C 1
ATOM 1424 O O . PRO A 1 187 ? 12.439 5.331 -7.571 1.00 95.88 187 PRO A O 1
ATOM 1427 N N . LEU A 1 188 ? 10.436 5.326 -8.610 1.00 96.62 188 LEU A N 1
ATOM 1428 C CA . LEU A 1 188 ? 10.648 4.127 -9.418 1.00 96.62 188 LEU A CA 1
ATOM 1429 C C . LEU A 1 188 ? 10.526 4.476 -10.903 1.00 96.62 188 LEU A C 1
ATOM 1431 O O . LEU A 1 188 ? 9.626 5.215 -11.301 1.00 96.62 188 LEU A O 1
ATOM 1435 N N . ASN A 1 189 ? 11.421 3.917 -11.709 1.00 94.62 189 ASN A N 1
ATOM 1436 C CA . ASN A 1 189 ? 11.428 4.047 -13.163 1.00 94.62 189 ASN A CA 1
ATOM 1437 C C . ASN A 1 189 ? 10.932 2.780 -13.863 1.00 94.62 189 ASN A C 1
ATOM 1439 O O . ASN A 1 189 ? 10.406 2.882 -14.967 1.00 94.62 189 ASN A O 1
ATOM 1443 N N . ASP A 1 190 ? 11.078 1.608 -13.238 1.00 95.94 190 ASP A N 1
ATOM 1444 C CA . ASP A 1 190 ? 10.614 0.340 -13.806 1.00 95.94 190 ASP A CA 1
ATOM 1445 C C . ASP A 1 190 ? 10.315 -0.714 -12.722 1.00 95.94 190 ASP A C 1
ATOM 1447 O O . ASP A 1 190 ? 10.810 -0.637 -11.593 1.00 95.94 190 ASP A O 1
ATOM 1451 N N . GLY A 1 191 ? 9.501 -1.704 -13.090 1.00 96.81 191 GLY A N 1
ATOM 1452 C CA . GLY A 1 191 ? 9.101 -2.867 -12.298 1.00 96.81 191 GLY A CA 1
ATOM 1453 C C . GLY A 1 191 ? 8.998 -4.104 -13.194 1.00 96.81 191 GLY A C 1
ATOM 1454 O O . GLY A 1 191 ? 9.951 -4.455 -13.883 1.00 96.81 191 GLY A O 1
ATOM 1455 N N . TYR A 1 192 ? 7.856 -4.796 -13.212 1.00 98.06 192 TYR A N 1
ATOM 1456 C CA . TYR A 1 192 ? 7.638 -5.898 -14.155 1.00 98.06 192 TYR A CA 1
ATOM 1457 C C . TYR A 1 192 ? 7.674 -5.425 -15.614 1.00 98.06 192 TYR A C 1
ATOM 1459 O O . TYR A 1 192 ? 6.873 -4.579 -16.015 1.00 98.06 192 TYR A O 1
ATOM 1467 N N . ARG A 1 193 ? 8.532 -6.065 -16.415 1.00 97.56 193 ARG A N 1
ATOM 1468 C CA . ARG A 1 193 ? 8.646 -5.851 -17.861 1.00 97.56 193 ARG A CA 1
ATOM 1469 C C . ARG A 1 193 ? 8.222 -7.116 -18.592 1.00 97.56 193 ARG A C 1
ATOM 1471 O O . ARG A 1 193 ? 8.801 -8.182 -18.380 1.00 97.56 193 ARG A O 1
ATOM 1478 N N . ASP A 1 194 ? 7.205 -7.007 -19.438 1.00 97.00 194 ASP A N 1
ATOM 1479 C CA . ASP A 1 194 ? 6.741 -8.139 -20.233 1.00 97.00 194 ASP A CA 1
ATOM 1480 C C . ASP A 1 194 ? 7.738 -8.500 -21.352 1.00 97.00 194 ASP A C 1
ATOM 1482 O O . ASP A 1 194 ? 8.721 -7.803 -21.619 1.00 97.00 194 ASP A O 1
ATOM 1486 N N . TYR A 1 195 ? 7.509 -9.641 -22.001 1.00 97.69 195 TYR A N 1
ATOM 1487 C CA . TYR A 1 195 ? 8.414 -10.172 -23.015 1.00 97.69 195 TYR A CA 1
ATOM 1488 C C . TYR A 1 195 ? 8.566 -9.204 -24.195 1.00 97.69 195 TYR A C 1
ATOM 1490 O O . TYR A 1 195 ? 9.679 -8.983 -24.670 1.00 97.69 195 TYR A O 1
ATOM 1498 N N . ALA A 1 196 ? 7.464 -8.595 -24.645 1.00 96.75 196 ALA A N 1
ATOM 1499 C CA . ALA A 1 196 ? 7.477 -7.621 -25.734 1.00 96.75 196 ALA A CA 1
ATOM 1500 C C . ALA A 1 196 ? 8.264 -6.356 -25.353 1.00 96.75 196 ALA A C 1
ATOM 1502 O O . ALA A 1 196 ? 9.100 -5.893 -26.128 1.00 96.75 196 ALA A O 1
ATOM 1503 N N . GLY A 1 197 ? 8.074 -5.851 -24.135 1.00 95.44 197 GLY A N 1
ATOM 1504 C CA . GLY A 1 197 ? 8.852 -4.754 -23.578 1.00 95.44 197 GLY A CA 1
ATOM 1505 C C . GLY A 1 197 ? 10.337 -5.092 -23.479 1.00 95.44 197 GLY A C 1
ATOM 1506 O O . GLY A 1 197 ? 11.178 -4.250 -23.781 1.00 95.44 197 GLY A O 1
ATOM 1507 N N . GLN A 1 198 ? 10.694 -6.335 -23.139 1.00 98.00 198 GLN A N 1
ATOM 1508 C CA . GLN A 1 198 ? 12.095 -6.764 -23.126 1.00 98.00 198 GLN A CA 1
ATOM 1509 C C . GLN A 1 198 ? 12.692 -6.867 -24.541 1.00 98.00 198 GLN A C 1
ATOM 1511 O O . GLN A 1 198 ? 13.867 -6.543 -24.721 1.00 98.00 198 GLN A O 1
ATOM 1516 N N . VAL A 1 199 ? 11.913 -7.276 -25.550 1.00 97.69 199 VAL A N 1
ATOM 1517 C CA . VAL A 1 199 ? 12.332 -7.226 -26.966 1.00 97.69 199 VAL A CA 1
ATOM 1518 C C . VAL A 1 199 ? 12.647 -5.789 -27.376 1.00 97.69 199 VAL A C 1
ATOM 1520 O O . VAL A 1 199 ? 13.701 -5.538 -27.963 1.00 97.69 199 VAL A O 1
ATOM 1523 N N . GLU A 1 200 ? 11.784 -4.842 -27.018 1.00 97.06 200 GLU A N 1
ATOM 1524 C CA . GLU A 1 200 ? 11.993 -3.431 -27.338 1.00 97.06 200 GLU A CA 1
ATOM 1525 C C . GLU A 1 200 ? 13.188 -2.838 -26.581 1.00 97.06 200 GLU A C 1
ATOM 1527 O O . GLU A 1 200 ? 14.037 -2.177 -27.179 1.00 97.06 200 GLU A O 1
ATOM 1532 N N . ALA A 1 201 ? 13.341 -3.158 -25.293 1.00 92.94 201 ALA A N 1
ATOM 1533 C CA . ALA A 1 201 ? 14.515 -2.772 -24.517 1.00 92.94 201 ALA A CA 1
ATOM 1534 C C . ALA A 1 201 ? 15.810 -3.309 -25.151 1.00 92.94 201 ALA A C 1
ATOM 1536 O O . ALA A 1 201 ? 16.787 -2.573 -25.271 1.00 92.94 201 ALA A O 1
ATOM 1537 N N . LYS A 1 202 ? 15.817 -4.562 -25.631 1.00 96.12 202 LYS A N 1
ATOM 1538 C CA . LYS A 1 202 ? 16.974 -5.139 -26.332 1.00 96.12 202 LYS A CA 1
ATOM 1539 C C . LYS A 1 202 ? 17.279 -4.412 -27.640 1.00 96.12 202 LYS A C 1
ATOM 1541 O O . LYS A 1 202 ? 18.449 -4.203 -27.956 1.00 96.12 202 LYS A O 1
ATOM 1546 N N . ARG A 1 203 ? 16.244 -4.003 -28.378 1.00 97.12 203 ARG A N 1
ATOM 1547 C CA . ARG A 1 203 ? 16.378 -3.224 -29.615 1.00 97.12 203 ARG A CA 1
ATOM 1548 C C . ARG A 1 203 ? 17.003 -1.850 -29.362 1.00 97.12 203 ARG A C 1
ATOM 1550 O O . ARG A 1 203 ? 17.828 -1.416 -30.159 1.00 97.12 203 ARG A O 1
ATOM 1557 N N . ILE A 1 204 ? 16.607 -1.177 -28.280 1.00 94.19 204 ILE A N 1
ATOM 1558 C CA . ILE A 1 204 ? 17.067 0.178 -27.943 1.00 94.19 204 ILE A CA 1
ATOM 1559 C C . ILE A 1 204 ? 18.463 0.153 -27.308 1.00 94.19 204 ILE A C 1
ATOM 1561 O O . ILE A 1 204 ? 19.331 0.923 -27.710 1.00 94.19 204 ILE A O 1
ATOM 1565 N N . TYR A 1 205 ? 18.679 -0.717 -26.322 1.00 90.12 205 TYR A N 1
ATOM 1566 C CA . TYR A 1 205 ? 19.858 -0.674 -25.452 1.00 90.12 205 TYR A CA 1
ATOM 1567 C C . TYR A 1 205 ? 20.935 -1.709 -25.807 1.00 90.12 205 TYR A C 1
ATOM 1569 O O . TYR A 1 205 ? 22.034 -1.676 -25.259 1.00 90.12 205 TYR A O 1
ATOM 1577 N N . GLY A 1 206 ? 20.668 -2.622 -26.745 1.00 93.94 206 GLY A N 1
ATOM 1578 C CA . GLY A 1 206 ? 21.677 -3.542 -27.265 1.00 93.94 206 GLY A CA 1
ATOM 1579 C C . GLY A 1 206 ? 22.294 -4.419 -26.173 1.00 93.94 206 GLY A C 1
ATOM 1580 O O . GLY A 1 206 ? 21.600 -5.218 -25.546 1.00 93.94 206 GLY A O 1
ATOM 1581 N N . ALA A 1 207 ? 23.608 -4.323 -25.971 1.00 89.25 207 ALA A N 1
ATOM 1582 C CA . ALA A 1 207 ? 24.330 -5.128 -24.981 1.00 89.25 207 ALA A CA 1
ATOM 1583 C C . ALA A 1 207 ? 23.896 -4.844 -23.530 1.00 89.25 207 ALA A C 1
ATOM 1585 O O . ALA A 1 207 ? 23.903 -5.765 -22.721 1.00 89.25 207 ALA A O 1
ATOM 1586 N N . GLU A 1 208 ? 23.424 -3.628 -23.250 1.00 87.25 208 GLU A N 1
ATOM 1587 C CA . GLU A 1 208 ? 23.006 -3.171 -21.917 1.00 87.25 208 GLU A CA 1
ATOM 1588 C C . GLU A 1 208 ? 21.645 -3.742 -21.483 1.00 87.25 208 GLU A C 1
ATOM 1590 O O . GLU A 1 208 ? 21.239 -3.611 -20.337 1.00 87.25 208 GLU A O 1
ATOM 1595 N N . ALA A 1 209 ? 20.903 -4.376 -22.394 1.00 91.69 209 ALA A N 1
ATOM 1596 C CA . ALA A 1 209 ? 19.644 -5.038 -22.076 1.00 91.69 209 ALA A CA 1
ATOM 1597 C C . ALA A 1 209 ? 19.803 -6.561 -22.091 1.00 91.69 209 ALA A C 1
ATOM 1599 O O . ALA A 1 209 ? 20.370 -7.150 -23.019 1.00 91.69 209 ALA A O 1
ATOM 1600 N N . ALA A 1 210 ? 19.207 -7.224 -21.100 1.00 93.56 210 ALA A N 1
ATOM 1601 C CA . ALA A 1 210 ? 19.107 -8.678 -21.069 1.00 93.56 210 ALA A CA 1
ATOM 1602 C C . ALA A 1 210 ? 18.416 -9.231 -22.330 1.00 93.56 210 ALA A C 1
ATOM 1604 O O . ALA A 1 210 ? 17.527 -8.601 -22.916 1.00 93.56 210 ALA A O 1
ATOM 1605 N N . THR A 1 211 ? 18.807 -10.438 -22.735 1.00 96.25 211 THR A N 1
ATOM 1606 C CA . THR A 1 211 ? 18.119 -11.176 -23.799 1.00 96.25 211 THR A CA 1
ATOM 1607 C C . THR A 1 211 ? 16.642 -11.375 -23.421 1.00 96.25 211 THR A C 1
ATOM 1609 O O 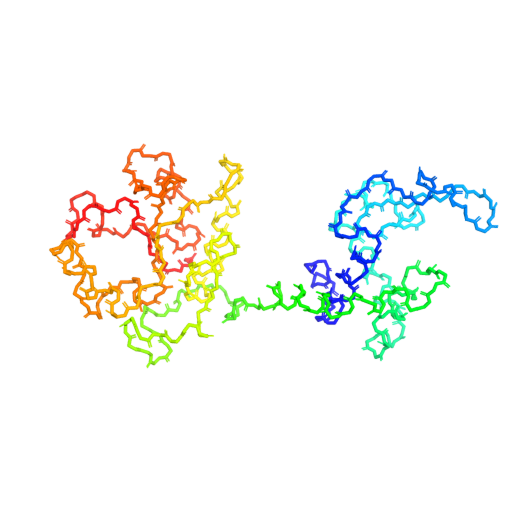. THR A 1 211 ? 16.342 -11.682 -22.263 1.00 96.25 211 THR A O 1
ATOM 1612 N N . PRO A 1 212 ? 15.689 -11.197 -24.355 1.00 97.06 212 PRO A N 1
ATOM 1613 C CA . PRO A 1 212 ? 14.278 -11.458 -24.086 1.00 97.06 212 PRO A CA 1
ATOM 1614 C C . PRO A 1 212 ? 14.055 -12.853 -23.497 1.00 97.06 212 PRO A C 1
ATOM 1616 O O . PRO A 1 212 ? 14.487 -13.851 -24.069 1.00 97.06 212 PRO A O 1
ATOM 1619 N N . GLY A 1 213 ? 13.396 -12.908 -22.338 1.00 95.44 213 GLY A N 1
ATOM 1620 C CA . GLY A 1 213 ? 13.184 -14.141 -21.579 1.00 95.44 213 GLY A CA 1
ATOM 1621 C C . GLY A 1 213 ? 14.224 -14.440 -20.487 1.00 95.44 213 GLY A C 1
ATOM 1622 O O . GLY A 1 213 ? 14.089 -15.456 -19.812 1.00 95.44 213 GLY A O 1
ATOM 1623 N N . SER A 1 214 ? 15.237 -13.590 -20.270 1.00 95.19 214 SER A N 1
ATOM 1624 C CA . SER A 1 214 ? 16.240 -13.787 -19.202 1.00 95.19 214 SER A CA 1
ATOM 1625 C C . SER A 1 214 ? 16.337 -12.641 -18.183 1.00 95.19 214 SER A C 1
ATOM 1627 O O . SER A 1 214 ? 17.196 -12.680 -17.301 1.00 95.19 214 SER A O 1
ATOM 1629 N N . SER A 1 215 ? 15.486 -11.617 -18.294 1.00 95.81 215 SER A N 1
ATOM 1630 C CA . SER A 1 215 ? 15.526 -10.405 -17.459 1.00 95.81 215 SER A CA 1
ATOM 1631 C C . SER A 1 215 ? 14.876 -10.616 -16.093 1.00 95.81 215 SER A C 1
ATOM 1633 O O . SER A 1 215 ? 13.786 -11.176 -16.013 1.00 95.81 215 SER A O 1
ATOM 1635 N N . ASN A 1 216 ? 15.458 -10.101 -15.007 1.00 96.56 216 ASN A N 1
ATOM 1636 C CA . ASN A 1 216 ? 14.812 -10.168 -13.688 1.00 96.56 216 ASN A CA 1
ATOM 1637 C C . ASN A 1 216 ? 13.533 -9.328 -13.576 1.00 96.56 216 ASN A C 1
ATOM 1639 O O . ASN A 1 216 ? 12.616 -9.715 -12.846 1.00 96.56 216 ASN A O 1
ATOM 1643 N N . HIS A 1 217 ? 13.390 -8.280 -14.390 1.00 97.94 217 HIS A N 1
ATOM 1644 C CA . HIS A 1 217 ? 12.114 -7.571 -14.533 1.00 97.94 217 HIS A CA 1
ATOM 1645 C C . HIS A 1 217 ? 11.007 -8.491 -15.061 1.00 97.94 217 HIS A C 1
ATOM 1647 O O . HIS A 1 217 ? 9.864 -8.389 -14.625 1.00 97.94 217 HIS A O 1
ATOM 1653 N N . GLY A 1 218 ? 11.340 -9.457 -15.926 1.00 97.81 218 GLY A N 1
ATOM 1654 C CA . GLY A 1 218 ? 10.387 -10.437 -16.458 1.00 97.81 218 GLY A CA 1
ATOM 1655 C C . GLY A 1 218 ? 9.870 -11.443 -15.426 1.00 97.81 218 GLY A C 1
ATOM 1656 O O . GLY A 1 218 ? 8.884 -12.128 -15.684 1.00 97.81 218 GLY A O 1
ATOM 1657 N N . TRP A 1 219 ? 10.492 -11.517 -14.247 1.00 97.81 219 TRP A N 1
ATOM 1658 C CA . TRP A 1 219 ? 10.010 -12.309 -13.112 1.00 97.81 219 TRP A CA 1
ATOM 1659 C C . TRP A 1 219 ? 9.257 -11.476 -12.070 1.00 97.81 219 TRP A C 1
ATOM 1661 O O . TRP A 1 219 ? 8.766 -12.032 -11.089 1.00 97.81 219 TRP A O 1
ATOM 1671 N N . ALA A 1 220 ? 9.121 -10.164 -12.297 1.00 97.44 220 ALA A N 1
ATOM 1672 C CA . ALA A 1 220 ? 8.473 -9.222 -11.387 1.00 97.44 220 ALA A CA 1
ATOM 1673 C C . ALA A 1 220 ? 9.152 -9.135 -10.002 1.00 97.44 220 ALA A C 1
ATOM 1675 O O . ALA A 1 220 ? 8.495 -8.884 -8.993 1.00 97.44 220 ALA A O 1
ATOM 1676 N N . ILE A 1 221 ? 10.468 -9.353 -9.957 1.00 96.88 221 ILE A N 1
ATOM 1677 C CA . ILE A 1 221 ? 11.297 -9.323 -8.738 1.00 96.88 221 ILE A CA 1
ATOM 1678 C C . ILE A 1 221 ? 12.433 -8.295 -8.833 1.00 96.88 221 ILE A C 1
ATOM 1680 O O . ILE A 1 221 ? 13.369 -8.349 -8.044 1.00 96.88 221 ILE A O 1
ATOM 1684 N N . ALA A 1 222 ? 12.384 -7.389 -9.807 1.00 97.88 222 ALA A N 1
ATOM 1685 C CA . ALA A 1 222 ? 13.352 -6.311 -9.962 1.00 97.88 222 ALA A CA 1
ATOM 1686 C C . ALA A 1 222 ? 12.645 -4.960 -10.059 1.00 97.88 222 ALA A C 1
ATOM 1688 O O . ALA A 1 222 ? 11.501 -4.887 -10.519 1.00 97.88 222 ALA A O 1
ATOM 1689 N N . ILE A 1 223 ? 13.341 -3.917 -9.620 1.00 98.31 223 ILE A N 1
ATOM 1690 C CA . ILE A 1 223 ? 12.947 -2.521 -9.784 1.00 98.31 223 ILE A CA 1
ATOM 1691 C C . ILE A 1 223 ? 14.122 -1.701 -10.299 1.00 98.31 223 ILE A C 1
ATOM 1693 O O . ILE A 1 223 ? 15.271 -1.979 -9.951 1.00 98.31 223 ILE A O 1
ATOM 1697 N N . ASP A 1 224 ? 13.789 -0.626 -11.008 1.00 97.94 224 ASP A N 1
ATOM 1698 C CA . ASP A 1 224 ? 14.727 0.457 -11.287 1.00 97.94 224 ASP A CA 1
ATOM 1699 C C . ASP A 1 224 ? 14.396 1.654 -10.393 1.00 97.94 224 ASP A C 1
ATOM 1701 O O . ASP A 1 224 ? 13.346 2.283 -10.539 1.00 97.94 224 ASP A O 1
ATOM 1705 N N . ALA A 1 225 ? 15.284 1.982 -9.458 1.00 97.00 225 ALA A N 1
ATOM 1706 C CA . ALA A 1 225 ? 15.178 3.164 -8.613 1.00 97.00 225 ALA A CA 1
ATOM 1707 C C . ALA A 1 225 ? 15.566 4.432 -9.389 1.00 97.00 225 ALA A C 1
ATOM 1709 O O . ALA A 1 225 ? 16.525 4.455 -10.166 1.00 97.00 225 ALA A O 1
ATOM 1710 N N . GLY A 1 226 ? 14.830 5.514 -9.158 1.00 93.38 226 GLY A N 1
ATOM 1711 C CA . GLY A 1 226 ? 14.976 6.743 -9.924 1.00 93.38 226 GLY A CA 1
ATOM 1712 C C . GLY A 1 226 ? 14.993 8.016 -9.094 1.00 93.38 226 GLY A C 1
ATOM 1713 O O . GLY A 1 226 ? 15.057 8.017 -7.863 1.00 93.38 226 GLY A O 1
ATOM 1714 N N . THR A 1 227 ? 14.905 9.128 -9.811 1.00 89.06 227 THR A N 1
ATOM 1715 C CA . THR A 1 227 ? 14.590 10.452 -9.276 1.00 89.06 227 THR A CA 1
ATOM 1716 C C . THR A 1 227 ? 13.140 10.813 -9.602 1.00 89.06 227 THR A C 1
ATOM 1718 O O . THR A 1 227 ? 12.506 10.200 -10.457 1.00 89.06 227 THR A O 1
ATOM 1721 N N . TYR A 1 228 ? 12.621 11.880 -8.994 1.00 81.12 228 TYR A N 1
ATOM 1722 C CA . TYR A 1 228 ? 11.307 12.432 -9.355 1.00 81.12 228 TYR A CA 1
ATOM 1723 C C . TYR A 1 228 ? 11.194 12.932 -10.799 1.00 81.12 228 TYR A C 1
ATOM 1725 O O . TYR A 1 228 ? 10.092 13.148 -11.290 1.00 81.12 228 TYR A O 1
ATOM 1733 N N . THR A 1 229 ? 12.322 13.116 -11.484 1.00 80.56 229 THR A N 1
ATOM 1734 C CA . THR A 1 229 ? 12.383 13.474 -12.906 1.00 80.56 229 THR A CA 1
ATOM 1735 C C . THR A 1 229 ? 12.562 12.250 -13.807 1.00 80.56 229 THR A C 1
ATOM 1737 O O . THR A 1 229 ? 12.921 12.403 -14.971 1.00 80.56 229 THR A O 1
ATOM 1740 N N . HIS A 1 230 ? 12.336 11.043 -13.276 1.00 79.44 230 HIS A N 1
ATOM 1741 C CA . HIS A 1 230 ? 12.515 9.758 -13.957 1.00 79.44 230 HIS A CA 1
ATOM 1742 C C . HIS A 1 230 ? 13.933 9.512 -14.496 1.00 79.44 230 HIS A C 1
ATOM 1744 O O . HIS A 1 230 ? 14.137 8.795 -15.476 1.00 79.44 230 HIS A O 1
ATOM 1750 N N . MET A 1 231 ? 14.946 10.100 -13.855 1.00 89.44 231 MET A N 1
ATOM 1751 C CA . MET A 1 231 ? 16.347 9.800 -14.155 1.00 89.44 231 MET A CA 1
ATOM 1752 C C . MET A 1 231 ? 16.806 8.587 -13.346 1.00 89.44 231 MET A C 1
ATOM 1754 O O . MET A 1 231 ? 16.281 8.324 -12.263 1.00 89.44 231 MET A O 1
ATOM 1758 N N . ARG A 1 232 ? 17.786 7.840 -13.862 1.00 89.88 232 ARG A N 1
ATOM 1759 C CA . ARG A 1 232 ? 18.461 6.764 -13.120 1.00 89.88 232 ARG A CA 1
ATOM 1760 C C . ARG A 1 232 ? 19.282 7.366 -11.978 1.00 89.88 232 ARG A C 1
ATOM 1762 O O . ARG A 1 232 ? 19.922 8.400 -12.167 1.00 89.88 232 ARG A O 1
ATOM 1769 N N . ILE A 1 233 ? 19.272 6.727 -10.810 1.00 94.25 233 ILE A N 1
ATOM 1770 C CA . ILE A 1 233 ? 20.184 7.097 -9.719 1.00 94.25 233 ILE A CA 1
ATOM 1771 C C . ILE A 1 233 ? 21.623 6.665 -10.042 1.00 94.25 233 ILE A C 1
ATOM 1773 O O . ILE A 1 233 ? 21.840 5.732 -10.812 1.00 94.25 233 ILE A O 1
ATOM 1777 N N . SER A 1 234 ? 22.601 7.337 -9.438 1.00 94.62 234 SER A N 1
ATOM 1778 C CA . SER A 1 234 ? 24.036 7.051 -9.560 1.00 94.62 234 SER A CA 1
ATOM 1779 C C . SER A 1 234 ? 24.604 6.405 -8.287 1.00 94.62 23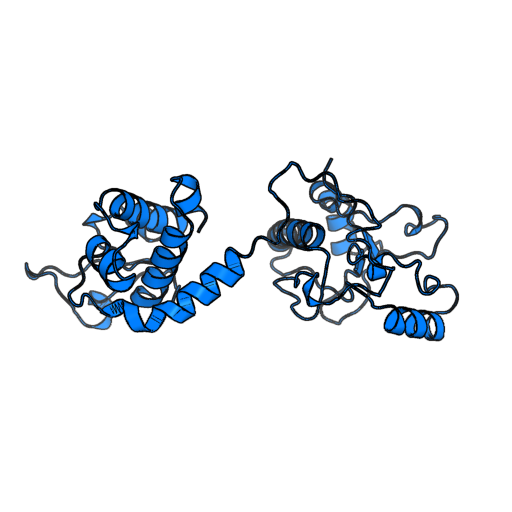4 SER A C 1
ATOM 1781 O O . SER A 1 234 ? 23.988 6.475 -7.218 1.00 94.62 234 SER A O 1
ATOM 1783 N N . PHE A 1 235 ? 25.797 5.805 -8.384 1.00 96.44 235 PHE A N 1
ATOM 1784 C CA . PHE A 1 235 ? 26.494 5.145 -7.264 1.00 96.44 235 PHE A CA 1
ATOM 1785 C C . PHE A 1 235 ? 26.881 6.087 -6.111 1.00 96.44 235 PHE A C 1
ATOM 1787 O O . PHE A 1 235 ? 27.104 5.636 -4.991 1.00 96.44 235 PHE A O 1
ATOM 1794 N N . ASP A 1 236 ? 26.953 7.391 -6.362 1.00 93.50 236 ASP A N 1
ATOM 1795 C CA . ASP A 1 236 ? 27.233 8.437 -5.372 1.00 93.50 236 ASP A CA 1
ATOM 1796 C C . ASP A 1 236 ? 25.959 9.101 -4.817 1.00 93.50 236 ASP A C 1
ATOM 1798 O O . ASP A 1 236 ? 26.032 9.970 -3.947 1.00 93.50 236 ASP A O 1
ATOM 1802 N N . SER A 1 237 ? 24.774 8.691 -5.282 1.00 95.44 237 SER A N 1
ATOM 1803 C CA . SER A 1 237 ? 23.511 9.273 -4.831 1.00 95.44 237 SER A CA 1
ATOM 1804 C C . SER A 1 237 ? 23.163 8.884 -3.389 1.00 95.44 237 SER A C 1
ATOM 1806 O O . SER A 1 237 ? 23.425 7.769 -2.924 1.00 95.44 237 SER A O 1
ATOM 1808 N N . ALA A 1 238 ? 22.474 9.788 -2.683 1.00 94.00 238 ALA A N 1
ATOM 1809 C CA . ALA A 1 238 ? 21.957 9.514 -1.341 1.00 94.00 238 ALA A CA 1
ATOM 1810 C C . ALA A 1 238 ? 20.983 8.320 -1.326 1.00 94.00 238 ALA A C 1
ATOM 1812 O O . ALA A 1 238 ? 21.005 7.521 -0.391 1.00 94.00 238 ALA A O 1
ATOM 1813 N N . THR A 1 239 ? 20.175 8.166 -2.381 1.00 95.31 239 THR A N 1
ATOM 1814 C CA . THR A 1 239 ? 19.269 7.024 -2.561 1.00 95.31 239 THR A CA 1
ATOM 1815 C C . THR A 1 239 ? 20.044 5.711 -2.635 1.00 95.31 239 THR A C 1
ATOM 1817 O O . THR A 1 239 ? 19.725 4.784 -1.895 1.00 95.31 239 THR A O 1
ATOM 1820 N N . TYR A 1 240 ? 21.092 5.634 -3.464 1.00 97.38 240 TYR A N 1
ATOM 1821 C CA . TYR A 1 240 ? 21.919 4.431 -3.584 1.00 97.38 240 TYR A CA 1
ATOM 1822 C C . TYR A 1 240 ? 22.620 4.085 -2.262 1.00 97.38 240 TYR A C 1
ATOM 1824 O O . TYR A 1 240 ? 22.550 2.947 -1.795 1.00 97.38 240 TYR A O 1
ATOM 1832 N N . SER A 1 241 ? 23.236 5.073 -1.606 1.00 96.06 241 SER A N 1
ATOM 1833 C CA . SER A 1 241 ? 23.889 4.896 -0.299 1.00 96.06 241 SER A CA 1
ATOM 1834 C C . SER A 1 241 ? 22.918 4.389 0.781 1.00 96.06 241 SER A C 1
ATOM 1836 O O . SER A 1 241 ? 23.222 3.485 1.566 1.00 96.06 241 SER A O 1
ATOM 1838 N N . TRP A 1 242 ? 21.688 4.904 0.786 1.00 96.38 242 TRP A N 1
ATOM 1839 C CA . TRP A 1 242 ? 20.668 4.436 1.716 1.00 96.38 242 TRP A CA 1
ATOM 1840 C C . TRP A 1 242 ? 20.196 3.014 1.402 1.00 96.38 242 TRP A C 1
ATOM 1842 O O . TRP A 1 242 ? 20.093 2.191 2.315 1.00 96.38 242 TRP A O 1
ATOM 1852 N N . LEU A 1 243 ? 19.927 2.706 0.129 1.00 96.25 243 LEU A N 1
ATOM 1853 C CA . LEU A 1 243 ? 19.467 1.384 -0.299 1.00 96.25 243 LEU A CA 1
ATOM 1854 C C . LEU A 1 243 ? 20.538 0.313 -0.068 1.00 96.25 243 LEU A C 1
ATOM 1856 O O . LEU A 1 243 ? 20.214 -0.775 0.390 1.00 96.25 243 LEU A O 1
ATOM 1860 N N . THR A 1 244 ? 21.816 0.621 -0.281 1.00 94.50 244 THR A N 1
ATOM 1861 C CA . THR A 1 244 ? 22.919 -0.313 0.019 1.00 94.50 244 THR A CA 1
ATOM 1862 C C . THR A 1 244 ? 23.030 -0.611 1.512 1.00 94.50 244 THR A C 1
ATOM 1864 O O . THR A 1 244 ? 23.284 -1.750 1.896 1.00 94.50 244 THR A O 1
ATOM 1867 N N . THR A 1 245 ? 22.774 0.383 2.364 1.00 92.19 245 THR A N 1
ATOM 1868 C CA . THR A 1 245 ? 22.824 0.227 3.826 1.00 92.19 245 THR A CA 1
ATOM 1869 C C . THR A 1 245 ? 21.609 -0.523 4.387 1.00 92.19 245 THR A C 1
ATOM 1871 O O . THR A 1 245 ? 21.730 -1.273 5.358 1.00 92.19 245 THR A O 1
ATOM 1874 N N . ASN A 1 246 ? 20.421 -0.310 3.812 1.00 92.50 246 ASN A N 1
ATOM 1875 C CA . ASN A 1 246 ? 19.152 -0.740 4.413 1.00 92.50 246 ASN A CA 1
ATOM 1876 C C . ASN A 1 246 ? 18.406 -1.809 3.609 1.00 92.50 246 ASN A C 1
ATOM 1878 O O . ASN A 1 246 ? 17.670 -2.597 4.199 1.00 92.50 246 ASN A O 1
ATOM 1882 N N . GLY A 1 247 ? 18.576 -1.849 2.289 1.00 90.12 247 GLY A N 1
ATOM 1883 C CA . GLY A 1 247 ? 17.776 -2.650 1.361 1.00 90.12 247 GLY A CA 1
ATOM 1884 C C . GLY A 1 247 ? 17.784 -4.138 1.689 1.00 90.12 247 GLY A C 1
ATOM 1885 O O . GLY A 1 247 ? 16.721 -4.761 1.723 1.00 90.12 247 GLY A O 1
ATOM 1886 N N . ALA A 1 248 ? 18.949 -4.684 2.051 1.00 88.69 248 ALA A N 1
ATOM 1887 C CA . ALA A 1 248 ? 19.105 -6.097 2.392 1.00 88.69 248 ALA A CA 1
ATOM 1888 C C . ALA A 1 248 ? 18.219 -6.533 3.574 1.00 88.69 248 ALA A C 1
ATOM 1890 O O . ALA A 1 248 ? 17.724 -7.654 3.581 1.00 88.69 248 ALA A O 1
ATOM 1891 N N . ARG A 1 249 ? 17.915 -5.633 4.526 1.00 86.19 249 ARG A N 1
ATOM 1892 C CA . ARG A 1 249 ? 16.988 -5.911 5.648 1.00 86.19 249 ARG A CA 1
ATOM 1893 C C . ARG A 1 249 ? 15.556 -6.172 5.188 1.00 86.19 249 ARG A C 1
ATOM 1895 O O . ARG A 1 249 ? 14.762 -6.752 5.919 1.00 86.19 249 ARG A O 1
ATOM 1902 N N . TYR A 1 250 ? 15.225 -5.707 3.991 1.00 88.69 250 TYR A N 1
ATOM 1903 C CA . TYR A 1 250 ? 13.949 -5.941 3.334 1.00 88.69 250 TYR A CA 1
ATOM 1904 C C . TYR A 1 250 ? 14.087 -6.978 2.212 1.00 88.69 250 TYR A C 1
ATOM 1906 O O . TYR A 1 250 ? 13.093 -7.348 1.602 1.00 88.69 250 TYR A O 1
ATOM 1914 N N . GLY A 1 251 ? 15.287 -7.491 1.945 1.00 89.69 251 GLY A N 1
ATOM 1915 C CA . GLY A 1 251 ? 15.544 -8.440 0.869 1.00 89.69 251 GLY A CA 1
ATOM 1916 C C . GLY A 1 251 ? 15.709 -7.811 -0.510 1.00 89.69 251 GLY A C 1
ATOM 1917 O O . GLY A 1 251 ? 15.590 -8.525 -1.497 1.00 89.69 251 GLY A O 1
ATOM 1918 N N . TRP A 1 252 ? 15.962 -6.502 -0.591 1.00 95.94 252 TRP A N 1
ATOM 1919 C CA . TRP A 1 252 ? 16.307 -5.815 -1.838 1.00 95.94 252 TRP A CA 1
ATOM 1920 C C . TRP A 1 252 ? 17.808 -5.582 -1.908 1.00 95.94 252 TRP A C 1
ATOM 1922 O O . TRP A 1 252 ? 18.381 -4.933 -1.031 1.00 95.94 252 TRP A O 1
ATOM 1932 N N . VAL A 1 253 ? 18.447 -6.085 -2.956 1.00 95.56 253 VAL A N 1
ATOM 1933 C CA . VAL A 1 253 ? 19.896 -5.988 -3.134 1.00 95.56 253 VAL A CA 1
ATOM 1934 C C . VAL A 1 253 ? 20.231 -5.408 -4.497 1.00 95.56 253 VAL A C 1
ATOM 1936 O O . VAL A 1 253 ? 19.576 -5.711 -5.489 1.00 95.56 253 VAL A O 1
ATOM 1939 N N . ASN A 1 254 ? 21.283 -4.597 -4.555 1.00 96.75 254 ASN A N 1
ATOM 1940 C CA . ASN A 1 254 ? 21.959 -4.328 -5.814 1.00 96.75 254 ASN A CA 1
ATOM 1941 C C . ASN A 1 254 ? 22.881 -5.533 -6.080 1.00 96.75 254 ASN A C 1
ATOM 1943 O O . ASN A 1 254 ? 23.776 -5.789 -5.261 1.00 96.75 254 ASN A O 1
ATOM 1947 N N . PRO A 1 255 ? 22.615 -6.343 -7.120 1.00 94.94 255 PRO A N 1
ATOM 1948 C CA . PRO A 1 255 ? 23.312 -7.607 -7.327 1.00 94.94 255 PRO A CA 1
ATOM 1949 C C . PRO A 1 255 ? 24.772 -7.372 -7.734 1.00 94.94 255 PRO A C 1
ATOM 1951 O O . PRO A 1 255 ? 25.101 -6.357 -8.338 1.00 94.94 255 PRO A O 1
ATOM 1954 N N . ASP A 1 256 ? 25.663 -8.321 -7.432 1.00 94.62 256 ASP A N 1
ATOM 1955 C CA . ASP A 1 256 ? 27.108 -8.138 -7.657 1.00 94.62 256 ASP A CA 1
ATOM 1956 C C . ASP A 1 256 ? 27.478 -7.901 -9.125 1.00 94.62 256 ASP A C 1
ATOM 1958 O O . ASP A 1 256 ? 28.436 -7.186 -9.406 1.00 94.62 256 ASP A O 1
ATOM 1962 N N . TRP A 1 257 ? 26.705 -8.451 -10.066 1.00 94.06 257 TRP A N 1
ATOM 1963 C CA . TRP A 1 257 ? 26.932 -8.225 -11.493 1.00 94.06 257 TRP A CA 1
ATOM 1964 C C . TRP A 1 257 ? 26.669 -6.776 -11.924 1.00 94.06 257 TRP A C 1
ATOM 1966 O O . TRP A 1 257 ? 27.246 -6.364 -12.923 1.00 94.06 257 TRP A O 1
ATOM 1976 N N . ALA A 1 258 ? 25.825 -6.041 -11.188 1.00 94.88 258 ALA A N 1
ATOM 1977 C CA . ALA A 1 258 ? 25.405 -4.670 -11.491 1.00 94.88 258 ALA A CA 1
ATOM 1978 C C . ALA A 1 258 ? 26.292 -3.602 -10.829 1.00 94.88 258 ALA A C 1
ATOM 1980 O O . ALA A 1 258 ? 26.089 -2.406 -11.034 1.00 94.88 258 ALA A O 1
ATOM 1981 N N . LYS A 1 259 ? 27.238 -4.013 -9.977 1.00 94.75 259 LYS A N 1
ATOM 1982 C CA . LYS A 1 259 ? 28.163 -3.112 -9.278 1.00 94.75 259 LYS A CA 1
ATOM 1983 C C . LYS A 1 259 ? 29.374 -2.793 -10.159 1.00 94.75 259 LYS A C 1
ATOM 1985 O O . LYS A 1 259 ? 29.733 -3.624 -10.990 1.00 94.75 259 LYS A O 1
ATOM 1990 N N . PRO A 1 260 ? 30.090 -1.681 -9.897 1.00 94.38 260 PRO A N 1
ATOM 1991 C CA . PRO A 1 260 ? 31.331 -1.370 -10.593 1.00 94.38 260 PRO A CA 1
ATOM 1992 C C . PRO A 1 260 ? 32.331 -2.524 -10.493 1.00 94.38 260 PRO A C 1
ATOM 1994 O O . PRO A 1 260 ? 32.685 -2.958 -9.393 1.00 94.38 260 PRO A O 1
ATOM 1997 N N . GLY A 1 261 ? 32.785 -3.015 -11.646 1.00 91.75 261 GLY A N 1
ATOM 1998 C CA . GLY A 1 261 ? 33.678 -4.178 -11.739 1.00 91.75 261 GLY A CA 1
ATOM 1999 C C . GLY A 1 261 ? 32.972 -5.540 -11.705 1.00 91.75 261 GLY A C 1
ATOM 2000 O O . GLY A 1 261 ? 33.645 -6.568 -11.615 1.00 91.75 261 GLY A O 1
ATOM 2001 N N . GLY A 1 262 ? 31.640 -5.555 -11.774 1.00 91.56 262 GLY A N 1
ATOM 2002 C CA . GLY A 1 262 ? 30.824 -6.748 -11.964 1.00 91.56 262 GLY A CA 1
ATOM 2003 C C . GLY A 1 262 ? 30.930 -7.333 -13.377 1.00 91.56 262 GLY A C 1
ATOM 2004 O O . GLY A 1 262 ? 31.690 -6.875 -14.229 1.00 91.56 262 GLY A O 1
ATOM 2005 N N . THR A 1 263 ? 30.173 -8.402 -13.625 1.00 89.88 263 THR A N 1
ATOM 2006 C CA . THR A 1 263 ? 30.151 -9.107 -14.919 1.00 89.88 263 THR A CA 1
ATOM 2007 C C . THR A 1 263 ? 29.136 -8.546 -15.917 1.00 89.88 263 THR A C 1
ATOM 2009 O O . THR A 1 263 ? 29.115 -8.996 -17.064 1.00 89.88 263 THR A O 1
ATOM 2012 N N . GLY A 1 264 ? 28.280 -7.616 -15.491 1.00 87.88 264 GLY A N 1
ATOM 2013 C CA . GLY A 1 264 ? 27.272 -6.962 -16.318 1.00 87.88 264 GLY A CA 1
ATOM 2014 C C . GLY A 1 264 ? 27.505 -5.453 -16.431 1.00 87.88 264 GLY A C 1
ATOM 2015 O O . GLY A 1 264 ? 28.582 -4.971 -16.078 1.00 87.88 264 GLY A O 1
ATOM 2016 N N . PRO A 1 265 ? 26.520 -4.713 -16.961 1.00 89.56 265 PRO A N 1
ATOM 2017 C CA 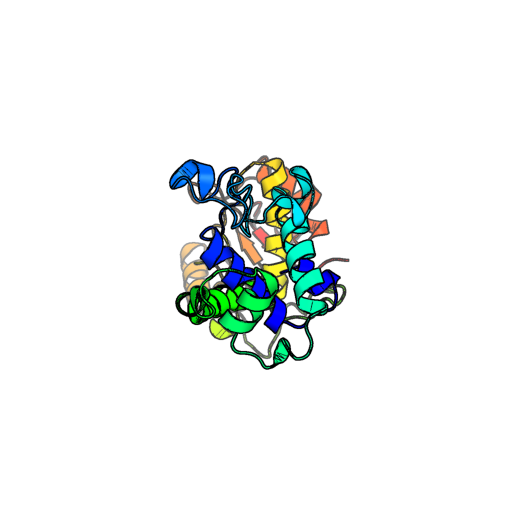. PRO A 1 265 ? 26.577 -3.262 -16.976 1.00 89.56 265 PRO A CA 1
ATOM 2018 C C . PRO A 1 265 ? 26.497 -2.686 -15.558 1.00 89.56 265 PRO A C 1
ATOM 2020 O O . PRO A 1 265 ? 25.915 -3.281 -14.651 1.00 89.56 265 PRO A O 1
ATOM 2023 N N . ASP A 1 266 ? 27.077 -1.503 -15.391 1.00 94.38 266 ASP A N 1
ATOM 2024 C CA . ASP A 1 266 ? 27.059 -0.754 -14.139 1.00 94.38 266 ASP A CA 1
ATOM 2025 C C . ASP A 1 266 ? 25.662 -0.138 -13.921 1.00 94.38 266 ASP A C 1
ATOM 2027 O O . ASP A 1 266 ? 25.299 0.858 -14.553 1.00 94.38 266 ASP A O 1
ATOM 2031 N N . GLU A 1 267 ? 24.876 -0.707 -13.003 1.00 95.00 267 GLU A N 1
ATOM 2032 C CA . GLU A 1 267 ? 23.471 -0.342 -12.785 1.00 95.00 267 GLU A CA 1
ATOM 2033 C C . GLU A 1 267 ? 23.181 -0.003 -11.315 1.00 95.00 267 GLU A C 1
ATOM 2035 O O . GLU A 1 267 ? 22.592 -0.780 -10.563 1.00 95.00 267 GLU A O 1
ATOM 2040 N N . ALA A 1 268 ? 23.537 1.215 -10.895 1.00 96.88 268 ALA A N 1
ATOM 2041 C CA . ALA A 1 268 ? 23.213 1.720 -9.552 1.00 96.88 268 ALA A CA 1
ATOM 2042 C C . ALA A 1 268 ? 21.697 1.757 -9.269 1.00 96.88 268 ALA A C 1
ATOM 2044 O O . ALA A 1 268 ? 21.250 1.703 -8.120 1.00 96.88 268 ALA A O 1
ATOM 2045 N N . TRP A 1 269 ? 20.894 1.883 -10.324 1.00 97.19 269 TRP A N 1
ATOM 2046 C CA . TRP A 1 269 ? 19.441 1.931 -10.241 1.00 97.19 269 TRP A CA 1
ATOM 2047 C C . TRP A 1 269 ? 18.788 0.554 -10.144 1.00 97.19 269 TRP A C 1
ATOM 2049 O O . TRP A 1 269 ? 17.638 0.516 -9.728 1.00 97.19 269 TRP A O 1
ATOM 2059 N N . HIS A 1 270 ? 19.464 -0.543 -10.500 1.00 97.94 270 HIS A N 1
ATOM 2060 C CA . HIS A 1 270 ? 18.845 -1.870 -10.569 1.00 97.94 270 HIS A CA 1
ATOM 2061 C C . HIS A 1 270 ? 18.912 -2.584 -9.217 1.00 97.94 270 HIS A C 1
ATOM 2063 O O . HIS A 1 270 ? 19.989 -2.772 -8.638 1.00 97.94 270 HIS A O 1
ATOM 2069 N N . TRP A 1 271 ? 17.753 -2.999 -8.711 1.00 98.06 271 TRP A N 1
ATOM 2070 C CA . TRP A 1 271 ? 17.627 -3.706 -7.437 1.00 98.06 271 TRP A CA 1
ATOM 2071 C C . TRP A 1 271 ? 16.765 -4.951 -7.593 1.00 98.06 271 TRP A C 1
ATOM 2073 O O . TRP A 1 271 ? 15.696 -4.916 -8.199 1.00 98.06 271 TRP A O 1
ATOM 2083 N N . GLU A 1 272 ? 17.209 -6.049 -6.990 1.00 96.94 272 GLU A N 1
ATOM 2084 C CA . GLU A 1 272 ? 16.562 -7.354 -7.059 1.00 96.94 272 GLU A CA 1
ATOM 2085 C C . GLU A 1 272 ? 16.049 -7.785 -5.692 1.00 96.94 272 GLU A C 1
ATOM 2087 O O . GLU A 1 272 ? 16.720 -7.618 -4.672 1.00 96.94 272 GLU A O 1
ATOM 2092 N N . TYR A 1 273 ? 14.862 -8.382 -5.678 1.00 95.88 273 TYR A N 1
ATOM 2093 C CA . TYR A 1 273 ? 14.297 -8.999 -4.494 1.00 95.88 273 TYR A CA 1
ATOM 2094 C C . TYR A 1 273 ? 14.807 -10.436 -4.346 1.00 95.88 273 TYR A C 1
ATOM 2096 O O . TYR A 1 273 ? 14.468 -11.311 -5.143 1.00 95.88 273 TYR A O 1
ATOM 2104 N N . HIS A 1 274 ? 15.621 -10.674 -3.318 1.00 89.19 274 HIS A N 1
ATOM 2105 C CA . HIS A 1 274 ? 16.206 -11.979 -2.969 1.00 89.19 274 HIS A CA 1
ATOM 2106 C C . HIS A 1 274 ? 15.625 -12.560 -1.669 1.00 89.19 274 HIS A C 1
ATOM 2108 O O . HIS A 1 274 ? 16.013 -13.651 -1.260 1.00 89.19 274 HIS A O 1
ATOM 2114 N N . GLY A 1 275 ? 14.662 -11.873 -1.041 1.00 76.31 275 GLY A N 1
ATOM 2115 C CA . GLY A 1 275 ? 14.049 -12.311 0.219 1.00 76.31 275 GLY A CA 1
ATOM 2116 C C . GLY A 1 275 ? 14.829 -11.860 1.448 1.00 76.31 275 GLY A C 1
ATOM 2117 O O . GLY A 1 275 ? 15.952 -11.374 1.343 1.00 76.31 275 GLY A O 1
ATOM 2118 N N . THR A 1 276 ? 14.207 -11.960 2.620 1.00 60.78 276 THR A N 1
ATOM 2119 C CA . THR A 1 276 ? 14.858 -11.621 3.892 1.00 60.78 276 THR A CA 1
ATOM 2120 C C . THR A 1 276 ? 15.479 -12.883 4.474 1.00 60.78 276 THR A C 1
ATOM 2122 O O . THR A 1 276 ? 14.766 -13.869 4.658 1.00 60.78 276 THR A O 1
ATOM 2125 N N . VAL A 1 277 ? 16.786 -12.848 4.736 1.00 47.69 277 VAL A N 1
ATOM 2126 C CA . VAL A 1 277 ? 17.471 -13.821 5.606 1.00 47.69 277 VAL A CA 1
ATOM 2127 C C . VAL A 1 277 ? 17.087 -13.626 7.063 1.00 47.69 277 VAL A C 1
ATOM 2129 O O . VAL A 1 277 ? 16.843 -12.459 7.450 1.00 47.69 277 VAL A O 1
#

Foldseek 3Di:
DVLCVVVVHDLLLQLLLLLQLCLQPVQDQFQDHCCVPPNDADPVRHGFRFGTSNRDGCVQDDPVQRSPNSSVSNSLNVQLVPDPPLVPDDSLQSSCSSRVDDDSCSSVVCNVVSVVVSCVVVVQLDDDPDQPQDDDLDDDPDFQLGDPQVQWDAQPVHRVATARSLLSVLLNVVQVVVCVVPVDGFDWLYFAHHLVSLVVVCVVVPQQGDDRRPDSSSSRFKTFTADPVSHGDDCPDPSLVSCCVCVQQSQKDDDQLCPVVHVHDPGSRMIGRRHHD

Radius of gyration: 23.8 Å; chains: 1; bounding box: 63×45×59 Å

Organism: NCBI:txid2614638

Sequence (277 aa):
MNAATALGLPERAQVLGVMAAMGESGLRNITYGDWETAGVTNPNGTRTTSIGLFQQQTSWGSTDERLNPTKSATLFYQRLAKLDGWETLPASQAIHRVQINSDPNHYSKWEAAAEQVTAALTVPCAGPDLELAAGPREWGGYENGKIPTSALARVPWAPEMRLRADAARSLTKLNAAFRQTFGYDLPLNDGYRDYAGQVEAKRIYGAEAATPGSSNHGWAIAIDAGTYTHMRISFDSATYSWLTTNGARYGWVNPDWAKPGGTGPDEAWHWEYHGTV